Protein AF-A0A1A0Y5G1-F1 (afdb_monomer)

pLDDT: mean 71.01, std 18.8, range [31.92, 95.88]

Nearest PDB structures (foldseek):
  4j8s-assembly1_A  TM=1.925E-01  e=2.523E+00  Homo sapiens
  3odw-assembly2_B  TM=1.974E-01  e=5.913E+00  Homo sapiens

Secondary structure (DSSP, 8-state):
-HHHHS--SSHHHHHHT---SS--TTTTTHHHHHHHHHHHH----HHHHHHHHHHHHHHHHHHHH-S--PPPHHHHHHHHHHTT--SSSPPPPHHHHHHHHHHHHHHHTT--SSSSSS-HHHHS-HHHHHHHHHHHHS--HHHHHHHHHHSPTTTTT-HHHHHHHHHHHHHHHHHHHHHSGGGGEETTTTEE-S-----S-----------------SSSSSSSSS--

Solvent-accessible surface area (backbone atoms only — not comparable to full-atom values): 13377 Å² total; per-residue (Å²): 111,21,42,79,72,34,32,7,78,46,74,61,13,56,49,22,73,46,66,35,93,58,82,14,18,69,82,67,44,24,44,59,50,36,42,55,47,46,41,66,75,52,77,75,51,52,85,59,49,49,46,39,44,51,46,44,52,50,49,44,48,52,74,72,53,77,80,90,75,84,78,53,73,66,52,55,53,46,47,43,58,75,68,61,68,62,98,55,100,67,70,64,57,44,45,54,47,56,48,45,55,42,28,43,34,12,46,78,60,67,27,46,80,73,56,100,43,93,43,22,42,59,40,16,37,51,69,41,45,51,50,19,43,50,38,33,55,54,56,45,69,71,66,33,48,51,41,33,68,37,40,57,85,87,53,43,80,44,33,60,60,52,35,28,52,47,38,53,47,52,56,51,45,26,42,46,40,59,77,43,71,64,81,35,50,40,79,89,78,69,40,72,57,95,68,85,76,75,79,85,70,84,73,80,79,76,81,78,82,77,74,88,76,85,89,76,88,90,86,83,85,87,83,84,89,84,86,131

Sequence (228 aa):
MSVMVMPGDDRYSKQQGVTGRGPGAMSDGAADEFVGLVDRFLPQGDQLLRPLAVALSVTLTDLAVTPLQLPDDKVASAVDRALGVSDNDRTFPLSLIAGLVMDVAALLVGAPLAGPFASPFANANFQTKARAFELVEQPAADLLAVFDNALPQPLRGSGAGLLRFVGGILLDGSAFTVWSEHRLYDYTARRLSASCQLEHHRIPAQRARRRPRRFHRLLQGIRGVLSA

Foldseek 3Di:
DLCLLFAAPDPLCVLQVHYDHDDGCVNVCLVVVLLVVQQPPDQDDPPQVVLLLVLLVQLLVCLLDPDDDRDDVVVVVVVCVVQVPDPDPRGRRVSSSLQSLLLSLLSVLPQDCDDPDNGSLSNHHSVSSVSSLVCLLVPDPVSLCSNLVSGDPPCRVVSNVVSNVSSVCSVVSSNCSGVHQPVQQDPVVRDGNPDPPPVPDDPPPDPPPPDDDDPDDDPPPPDPPPDD

Structure (mmCIF, N/CA/C/O backbone):
data_AF-A0A1A0Y5G1-F1
#
_entry.id   AF-A0A1A0Y5G1-F1
#
loop_
_atom_site.group_PDB
_atom_site.id
_atom_site.type_symbol
_atom_site.label_atom_id
_atom_site.label_alt_id
_atom_site.label_comp_id
_atom_site.label_asym_id
_atom_site.label_entity_id
_atom_site.label_seq_id
_atom_site.pdbx_PDB_ins_code
_atom_site.Cartn_x
_atom_site.Cartn_y
_atom_site.Cartn_z
_atom_site.occupancy
_atom_site.B_iso_or_equiv
_atom_site.auth_seq_id
_atom_site.auth_comp_id
_atom_site.auth_asym_id
_atom_site.auth_atom_id
_atom_site.pdbx_PDB_model_num
ATOM 1 N N . MET A 1 1 ? 3.120 -0.504 -4.650 1.00 85.62 1 MET A N 1
ATOM 2 C CA . MET A 1 1 ? 2.248 0.375 -5.466 1.00 85.62 1 MET A CA 1
ATOM 3 C C . MET A 1 1 ? 2.707 0.478 -6.906 1.00 85.62 1 MET A C 1
ATOM 5 O O . MET A 1 1 ? 1.868 0.360 -7.785 1.00 85.62 1 MET A O 1
ATOM 9 N N . SER A 1 2 ? 4.013 0.566 -7.164 1.00 89.88 2 SER A N 1
ATOM 10 C CA . SER A 1 2 ? 4.617 0.624 -8.506 1.00 89.88 2 SER A CA 1
ATOM 11 C C . SER A 1 2 ? 4.090 -0.419 -9.505 1.00 89.88 2 SER A C 1
ATOM 13 O O . SER A 1 2 ? 3.911 -0.113 -10.676 1.00 89.88 2 SER A O 1
ATOM 15 N N . VAL A 1 3 ? 3.732 -1.621 -9.042 1.00 91.50 3 VAL A N 1
ATOM 16 C CA . VAL A 1 3 ? 3.123 -2.684 -9.867 1.00 91.50 3 VAL A CA 1
ATOM 17 C C . VAL A 1 3 ? 1.731 -2.329 -10.415 1.00 91.50 3 VAL A C 1
ATOM 19 O O . VAL A 1 3 ? 1.346 -2.814 -11.474 1.00 91.50 3 VAL A O 1
ATOM 22 N N . MET A 1 4 ? 0.962 -1.476 -9.735 1.00 92.62 4 MET A N 1
ATOM 23 C CA . MET A 1 4 ? -0.290 -0.952 -10.298 1.00 92.62 4 MET A CA 1
ATOM 24 C C . MET A 1 4 ? -0.031 0.010 -11.455 1.00 92.62 4 MET A C 1
ATOM 26 O O . MET A 1 4 ? -0.834 0.075 -12.378 1.00 92.62 4 MET A O 1
ATOM 30 N N . VAL A 1 5 ? 1.078 0.752 -11.393 1.00 91.69 5 VAL A N 1
ATOM 31 C CA . VAL A 1 5 ? 1.436 1.759 -12.396 1.00 91.69 5 VAL A CA 1
ATOM 32 C C . VAL A 1 5 ? 2.096 1.125 -13.621 1.00 91.69 5 VAL A C 1
ATOM 34 O O . VAL A 1 5 ? 1.841 1.543 -14.747 1.00 91.69 5 VAL A O 1
ATOM 37 N N . MET A 1 6 ? 2.914 0.092 -13.414 1.00 93.12 6 MET A N 1
ATOM 38 C CA . MET A 1 6 ? 3.551 -0.675 -14.485 1.00 93.12 6 MET A CA 1
ATOM 39 C C . MET A 1 6 ? 3.462 -2.173 -14.190 1.00 93.12 6 MET A C 1
ATOM 41 O O . MET A 1 6 ? 4.387 -2.762 -13.610 1.00 93.12 6 MET A O 1
ATOM 45 N N . PRO A 1 7 ? 2.340 -2.796 -14.579 1.00 93.25 7 PRO A N 1
ATOM 46 C CA . PRO A 1 7 ? 2.208 -4.239 -14.524 1.00 93.25 7 PRO A CA 1
ATOM 47 C C . PRO A 1 7 ? 3.157 -4.903 -15.529 1.00 93.25 7 PRO A C 1
ATOM 49 O O . PRO A 1 7 ? 3.344 -4.423 -16.646 1.00 93.25 7 PRO A O 1
ATOM 52 N N . GLY A 1 8 ? 3.713 -6.047 -15.146 1.00 92.06 8 GLY A N 1
ATOM 53 C CA . GLY A 1 8 ? 4.531 -6.909 -16.001 1.00 92.06 8 GLY A CA 1
ATOM 54 C C . GLY A 1 8 ? 4.140 -8.376 -15.858 1.00 92.06 8 GLY A C 1
ATOM 55 O O . GLY A 1 8 ? 2.979 -8.693 -15.588 1.00 92.06 8 GLY A O 1
ATOM 56 N N . ASP A 1 9 ? 5.114 -9.272 -16.021 1.00 91.38 9 ASP A N 1
ATOM 57 C CA . ASP A 1 9 ? 4.938 -10.730 -15.879 1.00 91.38 9 ASP A CA 1
ATOM 58 C C . ASP A 1 9 ? 5.325 -11.271 -14.479 1.00 91.38 9 ASP A C 1
ATOM 60 O O . ASP A 1 9 ? 5.536 -12.469 -14.259 1.00 91.38 9 ASP A O 1
ATOM 64 N N . ASP A 1 10 ? 5.423 -10.387 -13.487 1.00 89.50 10 ASP A N 1
ATOM 65 C CA . ASP A 1 10 ? 5.782 -10.749 -12.118 1.00 89.50 10 ASP A CA 1
ATOM 66 C C . ASP A 1 10 ? 4.582 -11.257 -11.289 1.00 89.50 10 ASP A C 1
ATOM 68 O O . ASP A 1 10 ? 3.407 -11.105 -11.639 1.00 89.50 10 ASP A O 1
ATOM 72 N N . ARG A 1 11 ? 4.890 -11.877 -10.143 1.00 91.56 11 ARG A N 1
ATOM 73 C CA . ARG A 1 11 ? 3.895 -12.461 -9.229 1.00 91.56 11 ARG A CA 1
ATOM 74 C C . ARG A 1 11 ? 2.901 -11.441 -8.656 1.00 91.56 11 ARG A C 1
ATOM 76 O O . ARG A 1 11 ? 1.754 -11.808 -8.422 1.00 91.56 11 ARG A O 1
ATOM 83 N N . TYR A 1 12 ? 3.301 -10.185 -8.447 1.00 91.06 12 TYR A N 1
ATOM 84 C CA . TYR A 1 12 ? 2.407 -9.144 -7.930 1.00 91.06 12 TYR A CA 1
ATOM 85 C C . TYR A 1 12 ? 1.451 -8.650 -9.022 1.00 91.06 12 TYR A C 1
ATOM 87 O O . TYR A 1 12 ? 0.275 -8.410 -8.741 1.00 91.06 12 TYR A O 1
ATOM 95 N N . SER A 1 13 ? 1.925 -8.559 -10.269 1.00 93.75 13 SER A N 1
ATOM 96 C CA . SER A 1 13 ? 1.086 -8.265 -11.440 1.00 93.75 13 SER A CA 1
ATOM 97 C C . SER A 1 13 ? 0.034 -9.359 -11.666 1.00 93.75 13 SER A C 1
ATOM 99 O O . SER A 1 13 ? -1.150 -9.081 -11.862 1.00 93.75 13 SER A O 1
ATOM 101 N N . LYS A 1 14 ? 0.434 -10.629 -11.535 1.00 94.06 14 LYS A N 1
ATOM 102 C CA . LYS A 1 14 ? -0.494 -11.771 -11.596 1.00 94.06 14 LYS A CA 1
ATOM 103 C C . LYS A 1 14 ? -1.527 -11.730 -10.469 1.00 94.06 14 LYS A C 1
ATOM 105 O O . LYS A 1 14 ? -2.714 -11.868 -10.744 1.00 94.06 14 LYS A O 1
ATOM 110 N N . GLN A 1 15 ? -1.096 -11.472 -9.232 1.00 92.31 15 GLN A N 1
ATOM 111 C CA . GLN A 1 15 ? -1.992 -11.402 -8.073 1.00 92.31 15 GLN A CA 1
ATOM 112 C C . GLN A 1 15 ? -3.052 -10.307 -8.203 1.00 92.31 15 GLN A C 1
ATOM 114 O O . GLN A 1 15 ? -4.206 -10.525 -7.847 1.00 92.31 15 GLN A O 1
ATOM 119 N N . GLN A 1 16 ? -2.692 -9.135 -8.733 1.00 93.75 16 GLN A N 1
ATOM 120 C CA . GLN A 1 16 ? -3.665 -8.052 -8.890 1.00 93.75 16 GLN A CA 1
ATOM 121 C C . GLN A 1 16 ? -4.637 -8.257 -10.064 1.00 93.75 16 GLN A C 1
ATOM 123 O O . GLN A 1 16 ? -5.581 -7.480 -10.210 1.00 93.75 16 GLN A O 1
ATOM 128 N N . GLY A 1 17 ? -4.405 -9.269 -10.907 1.00 94.94 17 GLY A N 1
ATOM 129 C CA . GLY A 1 17 ? -5.218 -9.565 -12.087 1.00 94.94 17 GLY A CA 1
ATOM 130 C C . GLY A 1 17 ? -4.940 -8.668 -13.298 1.00 94.94 17 GLY A C 1
ATOM 131 O O . GLY A 1 17 ? -5.708 -8.697 -14.255 1.00 94.94 17 GLY A O 1
ATOM 132 N N . VAL A 1 18 ? -3.860 -7.879 -13.277 1.00 94.81 18 VAL A N 1
ATOM 133 C CA . VAL A 1 18 ? -3.457 -6.997 -14.383 1.00 94.81 18 VAL A CA 1
ATOM 134 C C . VAL A 1 18 ? -1.985 -7.236 -14.682 1.00 94.81 18 VAL A C 1
ATOM 136 O O . VAL A 1 18 ? -1.121 -6.937 -13.855 1.00 94.81 18 VAL A O 1
ATOM 139 N N . THR A 1 19 ? -1.714 -7.763 -15.875 1.00 93.75 19 THR A N 1
ATOM 140 C CA . THR A 1 19 ? -0.375 -8.108 -16.363 1.00 93.75 19 THR A CA 1
ATOM 141 C C . THR A 1 19 ? -0.046 -7.355 -17.650 1.00 93.75 19 THR A C 1
ATOM 143 O O . THR A 1 19 ? -0.933 -6.927 -18.390 1.00 93.75 19 THR A O 1
ATOM 146 N N . GLY A 1 20 ? 1.248 -7.190 -17.915 1.00 87.75 20 GLY A N 1
ATOM 147 C CA . GLY A 1 20 ? 1.779 -6.573 -19.130 1.00 87.75 20 GLY A CA 1
ATOM 148 C C . GLY A 1 20 ? 2.767 -7.500 -19.834 1.00 87.75 20 GLY A C 1
ATOM 149 O O . GLY A 1 20 ? 3.339 -8.398 -19.217 1.00 87.75 20 GLY A O 1
ATOM 150 N N . ARG A 1 21 ? 2.981 -7.295 -21.140 1.00 84.25 21 ARG A N 1
ATOM 151 C CA . ARG A 1 21 ? 4.082 -7.959 -21.856 1.00 84.25 21 ARG A CA 1
ATOM 152 C C . ARG A 1 21 ? 5.379 -7.203 -21.572 1.00 84.25 21 ARG A C 1
ATOM 154 O O . ARG A 1 21 ? 5.457 -6.021 -21.888 1.00 84.25 21 ARG A O 1
ATOM 161 N N . GLY A 1 22 ? 6.388 -7.901 -21.056 1.00 81.19 22 GLY A N 1
ATOM 162 C CA . GLY A 1 22 ? 7.708 -7.331 -20.776 1.00 81.19 22 GLY A CA 1
ATOM 163 C C . GLY A 1 22 ? 7.972 -7.097 -19.283 1.00 81.19 22 GLY A C 1
ATOM 164 O O . GLY A 1 22 ? 7.216 -7.591 -18.439 1.00 81.19 22 GLY A O 1
ATOM 165 N N . PRO A 1 23 ? 9.073 -6.402 -18.946 1.00 84.50 23 PRO A N 1
ATOM 166 C CA . PRO A 1 23 ? 9.428 -6.123 -17.560 1.00 84.50 23 PRO A CA 1
ATOM 167 C C . PRO A 1 23 ? 8.366 -5.237 -16.898 1.00 84.50 23 PRO A C 1
ATOM 169 O O . PRO A 1 23 ? 7.892 -4.277 -17.496 1.00 84.50 23 PRO A O 1
ATOM 172 N N . GLY A 1 24 ? 7.995 -5.577 -15.664 1.00 88.12 24 GLY A N 1
ATOM 173 C CA . GLY A 1 24 ? 7.158 -4.748 -14.793 1.00 88.12 24 GLY A CA 1
ATOM 174 C C . GLY A 1 24 ? 7.976 -4.106 -13.678 1.00 88.12 24 GLY A C 1
ATOM 175 O O . GLY A 1 24 ? 9.162 -4.408 -13.516 1.00 88.12 24 GLY A O 1
ATOM 176 N N . ALA A 1 25 ? 7.326 -3.285 -12.851 1.00 88.50 25 ALA A N 1
ATOM 177 C CA . ALA A 1 25 ? 7.997 -2.495 -11.814 1.00 88.50 25 ALA A CA 1
ATOM 178 C C . ALA A 1 25 ? 8.869 -3.311 -10.833 1.00 88.50 25 ALA A C 1
ATOM 180 O O . ALA A 1 25 ? 9.834 -2.777 -10.290 1.00 88.50 25 ALA A O 1
ATOM 181 N N . MET A 1 26 ? 8.550 -4.593 -10.602 1.00 88.12 26 MET A N 1
ATOM 182 C CA . MET A 1 26 ? 9.370 -5.485 -9.768 1.00 88.12 26 MET A CA 1
ATOM 183 C C . MET A 1 26 ? 10.666 -5.905 -10.464 1.00 88.12 26 MET A C 1
ATOM 185 O O . MET A 1 26 ? 11.743 -5.745 -9.908 1.00 88.12 26 MET A O 1
ATOM 189 N N . SER A 1 27 ? 10.573 -6.444 -11.684 1.00 85.62 27 SER A N 1
ATOM 190 C CA . SER A 1 27 ? 11.748 -6.900 -12.448 1.00 85.62 27 SER A CA 1
ATOM 191 C C . SER A 1 27 ? 12.669 -5.751 -12.849 1.00 85.62 27 SER A C 1
ATOM 193 O O . SER A 1 27 ? 13.858 -5.945 -13.061 1.00 85.62 27 SER A O 1
ATOM 195 N N . ASP A 1 28 ? 12.092 -4.562 -12.961 1.00 82.38 28 ASP A N 1
ATOM 196 C CA . ASP A 1 28 ? 12.773 -3.325 -13.295 1.00 82.38 28 ASP A CA 1
ATOM 197 C C . ASP A 1 28 ? 13.392 -2.657 -12.042 1.00 82.38 28 ASP A C 1
ATOM 199 O O . ASP A 1 28 ? 14.139 -1.694 -12.144 1.00 82.38 28 ASP A O 1
ATOM 203 N N . GLY A 1 29 ? 13.125 -3.147 -10.825 1.00 83.69 29 GLY A N 1
ATOM 204 C CA . GLY A 1 29 ? 13.671 -2.574 -9.582 1.00 83.69 29 GLY A CA 1
ATOM 205 C C . GLY A 1 29 ? 13.080 -1.210 -9.192 1.00 83.69 29 GLY A C 1
ATOM 206 O O . GLY A 1 29 ? 13.476 -0.622 -8.190 1.00 83.69 29 GLY A O 1
ATOM 207 N N . ALA A 1 30 ? 12.096 -0.705 -9.940 1.00 85.94 30 ALA A N 1
ATOM 208 C CA . ALA A 1 30 ? 11.408 0.549 -9.636 1.00 85.94 30 ALA A CA 1
ATOM 209 C C . ALA A 1 30 ? 10.613 0.491 -8.321 1.00 85.94 30 ALA A C 1
ATOM 211 O O . ALA A 1 30 ? 10.423 1.514 -7.668 1.00 85.94 30 ALA A O 1
ATOM 212 N N . ALA A 1 31 ? 10.159 -0.697 -7.910 1.00 85.56 31 ALA A N 1
ATOM 213 C CA . ALA A 1 31 ? 9.526 -0.882 -6.606 1.00 85.56 31 ALA A CA 1
ATOM 214 C C . ALA A 1 31 ? 10.500 -0.621 -5.442 1.00 85.56 31 ALA A C 1
ATOM 216 O O . ALA A 1 31 ? 10.138 0.083 -4.500 1.00 85.56 31 ALA A O 1
ATOM 217 N N . ASP A 1 32 ? 11.727 -1.137 -5.534 1.00 84.75 32 ASP A N 1
ATOM 218 C CA . ASP A 1 32 ? 12.755 -0.958 -4.504 1.00 84.75 32 ASP A CA 1
ATOM 219 C C . ASP A 1 32 ? 13.271 0.487 -4.490 1.00 84.75 32 ASP A C 1
ATOM 221 O O . ASP A 1 32 ? 13.432 1.085 -3.426 1.00 84.75 32 ASP A O 1
ATOM 225 N N . GLU A 1 33 ? 13.443 1.090 -5.672 1.00 83.12 33 GLU A N 1
ATOM 226 C CA . GLU A 1 33 ? 13.836 2.498 -5.786 1.00 83.12 33 GLU A CA 1
ATOM 227 C C . GLU A 1 33 ? 12.785 3.431 -5.175 1.00 83.12 33 GLU A C 1
ATOM 229 O O . GLU A 1 33 ? 13.132 4.403 -4.509 1.00 83.12 33 GLU A O 1
ATOM 234 N N . PHE A 1 34 ? 11.495 3.128 -5.335 1.00 85.69 34 PHE A N 1
ATOM 235 C CA . PHE A 1 34 ? 10.429 3.909 -4.711 1.00 85.69 34 PHE A CA 1
ATOM 236 C C . PHE A 1 34 ? 10.481 3.872 -3.185 1.00 85.69 34 PHE A C 1
ATOM 238 O O . PHE A 1 34 ? 10.375 4.923 -2.553 1.00 85.69 34 PHE A O 1
ATOM 245 N N . VAL A 1 35 ? 10.710 2.698 -2.592 1.00 82.00 35 VAL A N 1
ATOM 246 C CA . VAL A 1 35 ? 10.931 2.570 -1.142 1.00 82.00 35 VAL A CA 1
ATOM 247 C C . VAL A 1 35 ? 12.126 3.426 -0.716 1.00 82.00 35 VAL A C 1
ATOM 249 O O . VAL A 1 35 ? 12.005 4.260 0.181 1.00 82.00 35 VAL A O 1
ATOM 252 N N . GLY A 1 36 ? 13.250 3.299 -1.428 1.00 78.50 36 GLY A N 1
ATOM 253 C CA . GLY A 1 36 ? 14.459 4.074 -1.158 1.00 78.50 36 GLY A CA 1
ATOM 254 C C . GLY A 1 36 ? 14.285 5.588 -1.326 1.00 78.50 36 GLY A C 1
ATOM 255 O O . GLY A 1 36 ? 14.933 6.355 -0.613 1.00 78.50 36 GLY A O 1
ATOM 256 N N . LEU A 1 37 ? 13.425 6.033 -2.242 1.00 79.12 37 LEU A N 1
ATOM 257 C CA . LEU A 1 37 ? 13.092 7.441 -2.449 1.00 79.12 37 LEU A CA 1
ATOM 258 C C . LEU A 1 37 ? 12.248 7.973 -1.285 1.00 79.12 37 LEU A C 1
ATOM 260 O O . LEU A 1 37 ? 12.590 9.005 -0.707 1.00 79.12 37 LEU A O 1
ATOM 264 N N . VAL A 1 38 ? 11.190 7.257 -0.899 1.00 79.25 38 VAL A N 1
ATOM 265 C CA . VAL A 1 38 ? 10.315 7.652 0.216 1.00 79.25 38 VAL A CA 1
ATOM 266 C C . VAL A 1 38 ? 11.105 7.768 1.521 1.00 79.25 38 VAL A C 1
ATOM 268 O O . VAL A 1 38 ? 10.996 8.780 2.213 1.00 79.25 38 VAL A O 1
ATOM 271 N N . ASP A 1 39 ? 11.960 6.789 1.818 1.00 77.81 39 ASP A N 1
ATOM 272 C CA . ASP A 1 39 ? 12.731 6.769 3.066 1.00 77.81 39 ASP A CA 1
ATOM 273 C C . ASP A 1 39 ? 13.841 7.832 3.107 1.00 77.81 39 ASP A C 1
ATOM 275 O O . ASP A 1 39 ? 14.214 8.306 4.180 1.00 77.81 39 ASP A O 1
ATOM 279 N N . ARG A 1 40 ? 14.368 8.252 1.949 1.00 74.81 40 ARG A N 1
ATOM 280 C CA . ARG A 1 40 ? 15.472 9.224 1.864 1.00 74.81 40 ARG A CA 1
ATOM 281 C C . ARG A 1 40 ? 15.008 10.677 1.883 1.00 74.81 40 ARG A C 1
ATOM 283 O O . ARG A 1 40 ? 15.724 11.528 2.407 1.00 74.81 40 ARG A O 1
ATOM 290 N N . PHE A 1 41 ? 13.857 10.978 1.282 1.00 65.25 41 PHE A N 1
ATOM 291 C CA . PHE A 1 41 ? 13.386 12.358 1.115 1.00 65.25 41 PHE A CA 1
ATOM 292 C C . PHE A 1 41 ? 12.489 12.858 2.249 1.00 65.25 41 PHE A C 1
ATOM 294 O O . PHE A 1 41 ? 12.249 14.062 2.332 1.00 65.25 41 PHE A O 1
ATOM 301 N N . LEU A 1 42 ? 12.042 11.979 3.150 1.00 59.28 42 LEU A N 1
ATOM 302 C CA . LEU A 1 42 ? 11.212 12.357 4.296 1.00 59.28 42 LEU A CA 1
ATOM 303 C C . LEU A 1 42 ? 11.848 11.960 5.642 1.00 59.28 42 LEU A C 1
ATOM 305 O O . LEU A 1 42 ? 11.222 11.257 6.434 1.00 59.28 42 LEU A O 1
ATOM 309 N N . PRO A 1 43 ? 13.082 12.418 5.949 1.00 53.12 43 PRO A N 1
ATOM 310 C CA . PRO A 1 43 ? 13.742 12.092 7.203 1.00 53.12 43 PRO A CA 1
ATOM 311 C C . PRO A 1 43 ? 13.219 12.993 8.330 1.00 53.12 43 PRO A C 1
ATOM 313 O O . PRO A 1 43 ? 13.945 13.862 8.804 1.00 53.12 43 PRO A O 1
ATOM 316 N N . GLN A 1 44 ? 11.954 12.863 8.744 1.00 53.72 44 GLN A N 1
ATOM 317 C CA . GLN A 1 44 ? 11.431 13.659 9.860 1.00 53.72 44 GLN A CA 1
ATOM 318 C C . GLN A 1 44 ? 10.410 12.913 10.726 1.00 53.72 44 GLN A C 1
ATOM 320 O O . GLN A 1 44 ? 9.325 12.552 10.281 1.00 53.72 44 GLN A O 1
ATOM 325 N N . GLY A 1 45 ? 10.745 12.819 12.019 1.00 56.25 45 GLY A N 1
ATOM 326 C CA . GLY A 1 45 ? 9.771 12.763 13.105 1.00 56.25 45 GLY A CA 1
ATOM 327 C C . GLY A 1 45 ? 9.465 11.384 13.675 1.00 56.25 45 GLY A C 1
ATOM 328 O O . GLY A 1 45 ? 8.292 11.059 13.809 1.00 56.25 45 GLY A O 1
ATOM 329 N N . ASP A 1 46 ? 10.467 10.610 14.104 1.00 61.50 46 ASP A N 1
ATOM 330 C CA . ASP A 1 46 ? 10.273 9.364 14.875 1.00 61.50 46 ASP A CA 1
ATOM 331 C C . ASP A 1 46 ? 9.211 9.490 15.976 1.00 61.50 46 ASP A C 1
ATOM 333 O O . ASP A 1 46 ? 8.394 8.593 16.168 1.00 61.50 46 ASP A O 1
ATOM 337 N N . GLN A 1 47 ? 9.182 10.632 16.667 1.00 64.44 47 GLN A N 1
ATOM 338 C CA . GLN A 1 47 ? 8.221 10.912 17.735 1.00 64.44 47 GLN A CA 1
ATOM 339 C C . GLN A 1 47 ? 6.765 11.018 17.251 1.00 64.44 47 GLN A C 1
ATOM 341 O O . GLN A 1 47 ? 5.854 10.775 18.034 1.00 64.44 47 GLN A O 1
ATOM 346 N N . LEU A 1 48 ? 6.534 11.367 15.982 1.00 67.00 48 LEU A N 1
ATOM 347 C CA . LEU A 1 48 ? 5.203 11.439 15.368 1.00 67.00 48 LEU A CA 1
ATOM 348 C C . LEU A 1 48 ? 4.854 10.160 14.603 1.00 67.00 48 LEU A C 1
ATOM 350 O O . LEU A 1 48 ? 3.708 9.716 14.629 1.00 67.00 48 LEU A O 1
ATOM 354 N N . LEU A 1 49 ? 5.839 9.555 13.937 1.00 72.56 49 LEU A N 1
ATOM 355 C CA . LEU A 1 49 ? 5.629 8.383 13.091 1.00 72.56 49 LEU A CA 1
ATOM 356 C C . LEU A 1 49 ? 5.469 7.100 13.906 1.00 72.56 49 LEU A C 1
ATOM 358 O O . LEU A 1 49 ? 4.653 6.263 13.535 1.00 72.56 49 LEU A O 1
ATOM 362 N N . ARG A 1 50 ? 6.171 6.947 15.037 1.00 74.69 50 ARG A N 1
ATOM 363 C CA . ARG A 1 50 ? 6.048 5.743 15.879 1.00 74.69 50 ARG A CA 1
ATOM 364 C C . ARG A 1 50 ? 4.638 5.569 16.462 1.00 74.69 50 ARG A C 1
ATOM 366 O O . ARG A 1 50 ? 4.084 4.487 16.277 1.00 74.69 50 ARG A O 1
ATOM 373 N N . PRO A 1 51 ? 4.003 6.583 17.091 1.00 76.19 51 PRO A N 1
ATOM 374 C CA . PRO A 1 51 ? 2.621 6.451 17.561 1.00 76.19 51 PRO A CA 1
ATOM 375 C C . PRO A 1 51 ? 1.646 6.091 16.439 1.00 76.19 51 PRO A C 1
ATOM 377 O O . PRO A 1 51 ? 0.754 5.269 16.633 1.00 76.19 51 PRO A O 1
ATOM 380 N N . LEU A 1 52 ? 1.849 6.663 15.248 1.00 76.50 52 LEU A N 1
ATOM 381 C CA . LEU A 1 52 ? 1.029 6.362 14.082 1.00 76.50 52 LEU A CA 1
ATOM 382 C C . LEU A 1 52 ? 1.244 4.925 13.583 1.00 76.50 52 LEU A C 1
ATOM 384 O O . LEU A 1 52 ? 0.271 4.229 13.308 1.00 76.50 52 LEU A O 1
ATOM 388 N N . ALA A 1 53 ? 2.493 4.454 13.520 1.00 76.25 53 ALA A N 1
ATOM 389 C CA . ALA A 1 53 ? 2.820 3.075 13.163 1.00 76.25 53 ALA A CA 1
ATOM 390 C C . ALA A 1 53 ? 2.150 2.077 14.109 1.00 76.25 53 ALA A C 1
ATOM 392 O O . ALA A 1 53 ? 1.548 1.104 13.656 1.00 76.25 53 ALA A O 1
ATOM 393 N N . VAL A 1 54 ? 2.229 2.335 15.418 1.00 79.00 54 VAL A N 1
ATOM 394 C CA . VAL A 1 54 ? 1.601 1.503 16.449 1.00 79.00 54 VAL A CA 1
ATOM 395 C C . VAL A 1 54 ? 0.085 1.503 16.273 1.00 79.00 54 VAL A C 1
ATOM 397 O O . VAL A 1 54 ? -0.509 0.433 16.184 1.00 79.00 54 VAL A O 1
ATOM 400 N N . ALA A 1 55 ? -0.541 2.676 16.146 1.00 80.38 55 ALA A N 1
ATOM 401 C CA . ALA A 1 55 ? -1.989 2.785 15.978 1.00 80.38 55 ALA A CA 1
ATOM 402 C C . ALA A 1 55 ? -2.493 2.057 14.719 1.00 80.38 55 ALA A C 1
ATOM 404 O O . ALA A 1 55 ? -3.477 1.318 14.783 1.00 80.38 55 ALA A O 1
ATOM 405 N N . LEU A 1 56 ? -1.796 2.206 13.588 1.00 82.50 56 LEU A N 1
ATOM 406 C CA . LEU A 1 56 ? -2.120 1.499 12.347 1.00 82.50 56 LEU A CA 1
ATOM 407 C C . LEU A 1 56 ? -1.913 -0.013 12.478 1.00 82.50 56 LEU A C 1
ATOM 409 O O . LEU A 1 56 ? -2.737 -0.777 11.987 1.00 82.50 56 LEU A O 1
ATOM 413 N N . SER A 1 57 ? -0.859 -0.453 13.168 1.00 78.19 57 SER A N 1
ATOM 414 C CA . SER A 1 57 ? -0.580 -1.880 13.391 1.00 78.19 57 SER A CA 1
ATOM 415 C C . SER A 1 57 ? -1.628 -2.539 14.294 1.00 78.19 57 SER A C 1
ATOM 417 O O . SER A 1 57 ? -2.070 -3.655 14.019 1.00 78.19 57 SER A O 1
ATOM 419 N N . VAL A 1 58 ? -2.067 -1.844 15.349 1.00 80.69 58 VAL A N 1
ATOM 420 C CA . VAL A 1 58 ? -3.169 -2.296 16.215 1.00 80.69 58 VAL A CA 1
ATOM 421 C C . VAL A 1 58 ? -4.462 -2.365 15.413 1.00 80.69 58 VAL A C 1
ATOM 423 O O . VAL A 1 58 ? -5.107 -3.406 15.404 1.00 80.69 58 VAL A O 1
ATOM 426 N N . THR A 1 59 ? -4.780 -1.316 14.650 1.00 80.69 59 THR A N 1
ATOM 427 C CA . THR A 1 59 ? -5.966 -1.296 13.778 1.00 80.69 59 THR A CA 1
ATOM 428 C C . THR A 1 59 ? -5.944 -2.454 12.782 1.00 80.69 59 THR A C 1
ATOM 430 O O . THR A 1 59 ? -6.949 -3.132 12.596 1.00 80.69 59 THR A O 1
ATOM 433 N N . LEU A 1 60 ? -4.792 -2.722 12.161 1.00 78.25 60 LEU A N 1
ATOM 434 C CA . LEU A 1 60 ? -4.620 -3.845 11.244 1.00 78.25 60 LEU A CA 1
ATOM 435 C C . LEU A 1 60 ? -4.878 -5.183 11.945 1.00 78.25 60 LEU A C 1
ATOM 437 O O . LEU A 1 60 ? -5.529 -6.055 11.377 1.00 78.25 60 LEU A O 1
ATOM 441 N N . THR A 1 61 ? -4.406 -5.327 13.184 1.00 78.94 61 THR A N 1
ATOM 442 C CA . THR A 1 61 ? -4.645 -6.520 14.007 1.00 78.94 61 THR A CA 1
ATOM 443 C C . THR A 1 61 ? -6.129 -6.665 14.350 1.00 78.94 61 THR A C 1
ATOM 445 O O . THR A 1 61 ? -6.688 -7.739 14.165 1.00 78.94 61 THR A O 1
ATOM 448 N N . ASP A 1 62 ? -6.803 -5.591 14.761 1.00 78.81 62 ASP A N 1
ATOM 449 C CA . ASP A 1 62 ? -8.231 -5.612 15.106 1.00 78.81 62 ASP A CA 1
ATOM 450 C C . ASP A 1 62 ? -9.118 -5.946 13.896 1.00 78.81 62 ASP A C 1
ATOM 452 O O . ASP A 1 62 ? -10.050 -6.755 13.998 1.00 78.81 62 ASP A O 1
ATOM 456 N N . LEU A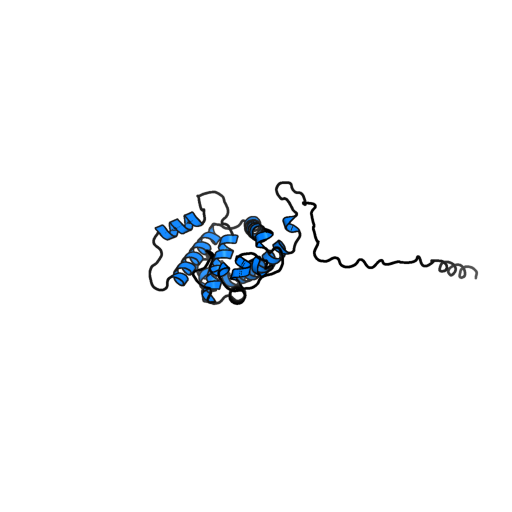 1 63 ? -8.792 -5.371 12.731 1.00 74.31 63 LEU A N 1
ATOM 457 C CA . LEU A 1 63 ? -9.440 -5.678 11.453 1.00 74.31 63 LEU A CA 1
ATOM 458 C C . LEU A 1 63 ? -9.165 -7.115 10.997 1.00 74.31 63 LEU A C 1
ATOM 460 O O . LEU A 1 63 ? -10.003 -7.721 10.332 1.00 74.31 63 LEU A O 1
ATOM 464 N N . ALA A 1 64 ? -8.007 -7.670 11.354 1.00 68.25 64 ALA A N 1
ATOM 465 C CA . ALA A 1 64 ? -7.656 -9.048 11.047 1.00 68.25 64 ALA A CA 1
ATOM 466 C C . ALA A 1 64 ? -8.316 -10.084 11.966 1.00 68.25 64 ALA A C 1
ATOM 468 O O . ALA A 1 64 ? -8.349 -11.260 11.600 1.00 68.25 64 ALA A O 1
ATOM 469 N N . VAL A 1 65 ? -8.815 -9.684 13.143 1.00 60.84 65 VAL A N 1
ATOM 470 C CA . VAL A 1 65 ? -9.082 -10.628 14.245 1.00 60.84 65 VAL A CA 1
ATOM 471 C C . VAL A 1 65 ? -10.509 -10.599 14.819 1.00 60.84 65 VAL A C 1
ATOM 473 O O . VAL A 1 65 ? -10.819 -11.458 15.629 1.00 60.84 65 VAL A O 1
ATOM 476 N N . THR A 1 66 ? -11.432 -9.707 14.452 1.00 42.69 66 THR A N 1
ATOM 477 C CA . THR A 1 66 ? -12.634 -9.478 15.301 1.00 42.69 66 THR A CA 1
ATOM 478 C C . THR A 1 66 ? -13.431 -10.762 15.698 1.00 42.69 66 THR A C 1
ATOM 480 O O . THR A 1 66 ? -13.843 -11.488 14.790 1.00 42.69 66 THR A O 1
ATOM 483 N N . PRO A 1 67 ? -13.740 -11.050 17.000 1.00 44.00 67 PRO 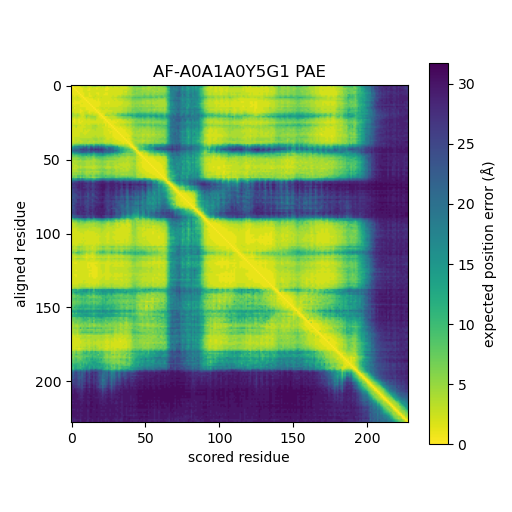A N 1
ATOM 484 C CA . PRO A 1 67 ? -13.551 -10.246 18.219 1.00 44.00 67 PRO A CA 1
ATOM 485 C C . PRO A 1 67 ? -12.514 -10.774 19.250 1.00 44.00 67 PRO A C 1
ATOM 487 O O . PRO A 1 67 ? -12.343 -11.974 19.437 1.00 44.00 67 PRO A O 1
ATOM 490 N N . LEU A 1 68 ? -12.007 -9.813 20.043 1.00 44.06 68 LEU A N 1
ATOM 491 C CA . LEU A 1 68 ? -11.363 -9.895 21.372 1.00 44.06 68 LEU A CA 1
ATOM 492 C C . LEU A 1 68 ? -9.921 -10.441 21.472 1.00 44.06 68 LEU A C 1
ATOM 494 O O . LEU A 1 68 ? -9.711 -11.637 21.595 1.00 44.06 68 LEU A O 1
ATOM 498 N N . GLN A 1 69 ? -8.939 -9.539 21.569 1.00 35.41 69 GLN A N 1
ATOM 499 C CA . GLN A 1 69 ? -8.070 -9.308 22.741 1.00 35.41 69 GLN A CA 1
ATOM 500 C C . GLN A 1 69 ? -6.977 -8.319 22.327 1.00 35.41 69 GLN A C 1
ATOM 502 O O . GLN A 1 69 ? -6.340 -8.504 21.293 1.00 35.41 69 GLN A O 1
ATOM 507 N N . LEU A 1 70 ? -6.765 -7.271 23.132 1.00 40.25 70 LEU A N 1
ATOM 508 C CA . LEU A 1 70 ? -5.638 -6.357 22.934 1.00 40.25 70 LEU A CA 1
ATOM 509 C C . LEU A 1 70 ? -4.334 -7.174 22.837 1.00 40.25 70 LEU A C 1
ATOM 511 O O . LEU A 1 70 ? -4.172 -8.114 23.625 1.00 40.25 70 LEU A O 1
ATOM 515 N N . PRO A 1 71 ? -3.428 -6.856 21.893 1.00 44.41 71 PRO A N 1
ATOM 516 C CA . PRO A 1 71 ? -2.215 -7.636 21.691 1.00 44.41 71 PRO A CA 1
ATOM 517 C C . PRO A 1 71 ? -1.360 -7.646 22.961 1.00 44.41 71 PRO A C 1
ATOM 519 O O . PRO A 1 71 ? -1.077 -6.595 23.530 1.00 44.41 71 PRO A O 1
ATOM 522 N N . ASP A 1 72 ? -0.944 -8.837 23.388 1.00 47.44 72 ASP A N 1
ATOM 523 C CA . ASP A 1 72 ? -0.018 -9.035 24.508 1.00 47.44 72 ASP A CA 1
ATOM 524 C C . ASP A 1 72 ? 1.329 -8.336 24.218 1.00 47.44 72 ASP A C 1
ATOM 526 O O . ASP A 1 72 ? 1.726 -8.209 23.054 1.00 47.44 72 ASP A O 1
ATOM 530 N N . ASP A 1 73 ? 2.079 -7.935 25.249 1.00 45.81 73 ASP A N 1
ATOM 531 C CA . ASP A 1 73 ? 3.327 -7.146 25.131 1.00 45.81 73 ASP A CA 1
ATOM 532 C C . ASP A 1 73 ? 4.377 -7.808 24.213 1.00 45.81 73 ASP A C 1
ATOM 534 O O . ASP A 1 73 ? 5.263 -7.168 23.637 1.00 45.81 73 ASP A O 1
ATOM 538 N N . LYS A 1 74 ? 4.260 -9.125 24.020 1.00 45.19 74 LYS A N 1
ATOM 539 C CA . LYS A 1 74 ? 5.079 -9.920 23.100 1.00 45.19 74 LYS A CA 1
ATOM 540 C C . LYS A 1 74 ? 4.791 -9.643 21.627 1.00 45.19 74 LYS A C 1
ATOM 542 O O . LYS A 1 74 ? 5.722 -9.735 20.828 1.00 45.19 74 LYS A O 1
ATOM 547 N N . VAL A 1 75 ? 3.544 -9.329 21.270 1.00 47.09 75 VAL A N 1
ATOM 548 C CA . VAL A 1 75 ? 3.142 -8.936 19.913 1.00 47.09 75 VAL A CA 1
ATOM 549 C C . VAL A 1 75 ? 3.636 -7.525 19.631 1.00 47.09 75 VAL A C 1
ATOM 551 O O . VAL A 1 75 ? 4.272 -7.327 18.603 1.00 47.09 75 VAL A O 1
ATOM 554 N N . ALA A 1 76 ? 3.480 -6.592 20.576 1.00 46.56 76 ALA A N 1
ATOM 555 C CA . ALA A 1 76 ? 4.085 -5.261 20.481 1.00 46.56 76 ALA A CA 1
ATOM 556 C C . ALA A 1 76 ? 5.613 -5.353 20.293 1.00 46.56 76 ALA A C 1
ATOM 558 O O . ALA A 1 76 ? 6.156 -4.807 19.339 1.00 46.56 76 ALA A O 1
ATOM 559 N N . SER A 1 77 ? 6.290 -6.192 21.085 1.00 46.12 77 SER A N 1
ATOM 560 C CA . SER A 1 77 ? 7.734 -6.450 20.950 1.00 46.12 77 SER A CA 1
ATOM 561 C C . SER A 1 77 ? 8.121 -7.184 19.654 1.00 46.12 77 SER A C 1
ATOM 563 O O . SER A 1 77 ? 9.265 -7.124 19.204 1.00 46.12 77 SER A O 1
ATOM 565 N N . ALA A 1 78 ? 7.216 -7.972 19.067 1.00 48.31 78 ALA A N 1
ATOM 566 C CA . ALA A 1 78 ? 7.430 -8.632 17.780 1.00 48.31 78 ALA A CA 1
ATOM 567 C C . ALA A 1 78 ? 7.247 -7.651 16.620 1.00 48.31 78 ALA A C 1
ATOM 569 O O . ALA A 1 78 ? 8.021 -7.724 15.671 1.00 48.31 78 ALA A O 1
ATOM 570 N N . VAL A 1 79 ? 6.304 -6.714 16.738 1.0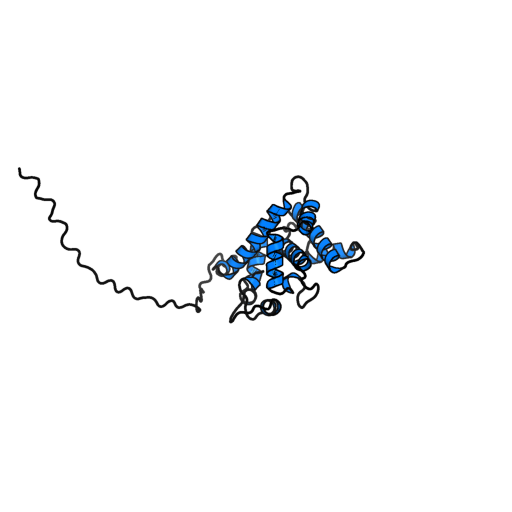0 48.38 79 VAL A N 1
ATOM 571 C CA . VAL A 1 79 ? 6.176 -5.566 15.842 1.00 48.38 79 VAL A CA 1
ATOM 572 C C . VAL A 1 79 ? 7.430 -4.701 15.957 1.00 48.38 79 VAL A C 1
ATOM 574 O O . VAL A 1 79 ? 8.095 -4.529 14.952 1.00 48.38 79 VAL A O 1
ATOM 577 N N . ASP A 1 80 ? 7.881 -4.305 17.149 1.00 46.25 80 ASP A N 1
ATOM 578 C CA . ASP A 1 80 ? 9.117 -3.517 17.327 1.00 46.25 80 ASP A CA 1
ATOM 579 C C . ASP A 1 80 ? 10.369 -4.192 16.731 1.00 46.25 80 ASP A C 1
ATOM 581 O O . ASP A 1 80 ? 11.207 -3.540 16.101 1.00 46.25 80 ASP A O 1
ATOM 585 N N . ARG A 1 81 ? 10.479 -5.523 16.856 1.00 50.22 81 ARG A N 1
ATOM 586 C CA . ARG A 1 81 ? 11.546 -6.311 16.210 1.00 50.22 81 ARG A CA 1
ATOM 587 C C . ARG A 1 81 ? 11.370 -6.438 14.697 1.00 50.22 81 ARG A C 1
ATOM 589 O O . ARG A 1 81 ? 12.367 -6.398 13.982 1.00 50.22 81 ARG A O 1
ATOM 596 N N . ALA A 1 82 ? 10.139 -6.581 14.207 1.00 44.06 82 ALA A N 1
ATOM 597 C CA . ALA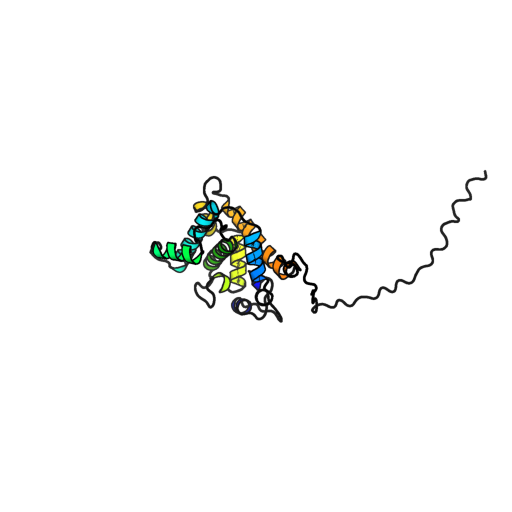 A 1 82 ? 9.827 -6.603 12.777 1.00 44.06 82 ALA A CA 1
ATOM 598 C C . ALA A 1 82 ? 10.032 -5.227 12.120 1.00 44.06 82 ALA A C 1
ATOM 600 O O . ALA A 1 82 ? 10.409 -5.153 10.955 1.00 44.06 82 ALA A O 1
ATOM 601 N N . LEU A 1 83 ? 9.859 -4.152 12.892 1.00 44.66 83 LEU A N 1
ATOM 602 C CA . LEU A 1 83 ? 10.149 -2.767 12.532 1.00 44.66 83 LEU A CA 1
ATOM 603 C C . LEU A 1 83 ? 11.650 -2.439 12.583 1.00 44.66 83 LEU A C 1
ATOM 605 O O . LEU A 1 83 ? 12.048 -1.353 12.172 1.00 44.66 83 LEU A O 1
ATOM 609 N N . GLY A 1 84 ? 12.496 -3.355 13.074 1.00 39.41 84 GLY A N 1
ATOM 610 C CA . GLY A 1 84 ? 13.946 -3.168 13.114 1.00 39.41 84 GLY A CA 1
ATOM 611 C C . GLY A 1 84 ? 14.398 -2.000 13.994 1.00 39.41 84 GLY A C 1
ATOM 612 O O . GLY A 1 84 ? 15.505 -1.494 13.803 1.00 39.41 84 GLY A O 1
ATOM 613 N N . VAL A 1 85 ? 13.570 -1.575 14.955 1.00 45.84 85 VAL A N 1
ATOM 614 C CA . VAL A 1 85 ? 13.887 -0.488 15.889 1.00 45.84 85 VAL A CA 1
ATOM 615 C C . VAL A 1 85 ? 14.827 -1.033 16.967 1.00 45.84 85 VAL A C 1
ATOM 617 O O . VAL A 1 85 ? 14.468 -1.230 18.121 1.00 45.84 85 VAL A O 1
ATOM 620 N N . SER A 1 86 ? 16.068 -1.327 16.579 1.00 38.03 86 SER A N 1
ATOM 621 C CA . SER A 1 86 ? 17.177 -1.219 17.523 1.00 38.03 86 SER A CA 1
ATOM 622 C C . SER A 1 86 ? 17.348 0.266 17.822 1.00 38.03 86 SER A C 1
ATOM 624 O O . SER A 1 86 ? 17.409 1.033 16.861 1.00 38.03 86 SER A O 1
ATOM 626 N N . ASP A 1 87 ? 17.439 0.655 19.095 1.00 41.75 87 ASP A N 1
ATOM 627 C CA . ASP A 1 87 ? 17.842 2.002 19.522 1.00 41.75 87 ASP A CA 1
ATOM 628 C C . ASP A 1 87 ? 19.092 2.444 18.754 1.00 41.75 87 ASP A C 1
ATOM 630 O O . ASP A 1 87 ? 20.221 2.051 19.042 1.00 41.75 87 ASP A O 1
ATOM 634 N N . ASN A 1 88 ? 18.869 3.203 17.697 1.00 33.81 88 ASN A N 1
ATOM 635 C CA . ASN A 1 88 ? 19.892 3.745 16.836 1.00 33.81 88 ASN A CA 1
ATOM 636 C C . ASN A 1 88 ? 19.294 5.009 16.234 1.00 33.81 88 ASN A C 1
ATOM 638 O O . ASN A 1 88 ? 18.094 5.043 15.963 1.00 33.81 88 ASN A O 1
ATOM 642 N N . ASP A 1 89 ? 20.131 6.010 15.985 1.00 43.38 89 ASP A N 1
ATOM 643 C CA . ASP A 1 89 ? 19.803 7.313 15.380 1.00 43.38 89 ASP A CA 1
ATOM 644 C C . ASP A 1 89 ? 19.248 7.225 13.932 1.00 43.38 89 ASP A C 1
ATOM 646 O O . ASP A 1 89 ? 19.402 8.138 13.121 1.00 43.38 89 ASP A O 1
ATOM 650 N N . ARG A 1 90 ? 18.635 6.099 13.550 1.00 51.09 90 ARG A N 1
ATOM 651 C CA . ARG A 1 90 ? 18.004 5.861 12.256 1.00 51.09 90 ARG A CA 1
ATOM 652 C C . ARG A 1 90 ? 16.566 6.358 12.300 1.00 51.09 90 ARG A C 1
ATOM 654 O O . ARG A 1 90 ? 15.780 5.918 13.130 1.00 51.09 90 ARG A O 1
ATOM 661 N N . THR A 1 91 ? 16.237 7.250 11.372 1.00 60.62 91 THR A N 1
ATOM 662 C CA . THR A 1 91 ? 14.876 7.743 11.164 1.00 60.62 91 THR A CA 1
ATOM 663 C C . THR A 1 91 ? 13.926 6.595 10.818 1.00 60.62 91 THR A C 1
ATOM 665 O O . THR A 1 91 ? 14.280 5.707 10.041 1.00 60.62 91 THR A O 1
ATOM 668 N N . PHE A 1 92 ? 12.724 6.617 11.389 1.00 61.91 92 PHE A N 1
ATOM 669 C CA . PHE A 1 92 ? 11.670 5.641 11.132 1.00 61.91 92 PHE A CA 1
ATOM 670 C C . PHE A 1 92 ? 11.320 5.597 9.628 1.00 61.91 92 PHE A C 1
ATOM 672 O O . PHE A 1 92 ? 11.067 6.659 9.050 1.00 61.91 92 PHE A O 1
ATOM 679 N N . PRO A 1 93 ? 11.285 4.413 8.979 1.00 72.00 93 PRO A N 1
ATOM 680 C CA . PRO A 1 93 ? 11.058 4.314 7.539 1.00 72.00 93 PRO A CA 1
ATOM 681 C C . PRO A 1 93 ? 9.629 4.732 7.195 1.00 72.00 93 PRO A C 1
ATOM 683 O O . PRO A 1 93 ? 8.650 4.120 7.635 1.00 72.00 93 PRO A O 1
ATOM 686 N N . LEU A 1 94 ? 9.485 5.783 6.392 1.00 76.56 94 LEU A N 1
ATOM 687 C CA . LEU A 1 94 ? 8.169 6.282 6.012 1.00 76.56 94 LEU A CA 1
ATOM 688 C C . LEU A 1 94 ? 7.477 5.343 5.017 1.00 76.56 94 LEU A C 1
ATOM 690 O O . LEU A 1 94 ? 6.248 5.249 5.012 1.00 76.56 94 LEU A O 1
ATOM 694 N N . SER A 1 95 ? 8.250 4.599 4.226 1.00 77.56 95 SER A N 1
ATOM 695 C CA . SER A 1 95 ? 7.735 3.554 3.340 1.00 77.56 95 SER A CA 1
ATOM 696 C C . SER A 1 95 ? 6.896 2.520 4.098 1.00 77.56 95 SER A C 1
ATOM 698 O O . SER A 1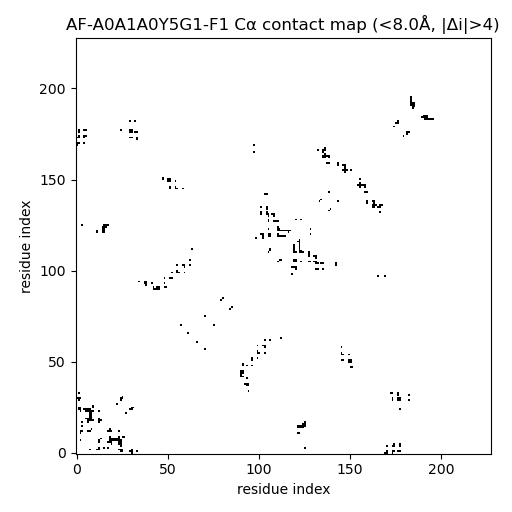 95 ? 5.891 2.031 3.579 1.00 77.56 95 SER A O 1
ATOM 700 N N . LEU A 1 96 ? 7.243 2.251 5.359 1.00 78.56 96 LEU A N 1
ATOM 701 C CA . LEU A 1 96 ? 6.491 1.355 6.223 1.00 78.56 96 LEU A CA 1
ATOM 702 C C . LEU A 1 96 ? 5.166 1.972 6.693 1.00 78.56 96 LEU A C 1
ATOM 704 O O . LEU A 1 96 ? 4.144 1.292 6.648 1.00 78.56 96 LEU A O 1
ATOM 708 N N . ILE A 1 97 ? 5.144 3.253 7.080 1.00 79.69 97 ILE A N 1
ATOM 709 C CA . ILE A 1 97 ? 3.882 3.951 7.390 1.00 79.69 97 ILE A CA 1
ATOM 710 C C . ILE A 1 97 ? 2.960 3.921 6.174 1.00 79.69 97 ILE A C 1
ATOM 712 O O . ILE A 1 97 ? 1.795 3.552 6.293 1.00 79.69 97 ILE A O 1
ATOM 716 N N . ALA A 1 98 ? 3.491 4.254 4.997 1.00 83.31 98 ALA A N 1
ATOM 717 C CA . ALA A 1 98 ? 2.745 4.188 3.749 1.00 83.31 98 ALA A CA 1
ATOM 718 C C . ALA A 1 98 ? 2.193 2.777 3.487 1.00 83.31 98 ALA A C 1
ATOM 720 O O . ALA A 1 98 ? 1.029 2.638 3.119 1.00 83.31 98 ALA A O 1
ATOM 721 N N . GLY A 1 99 ? 2.988 1.730 3.728 1.00 85.94 99 GLY A N 1
ATOM 722 C CA . GLY A 1 99 ? 2.536 0.341 3.647 1.00 85.94 99 GLY A CA 1
ATOM 723 C C . GLY A 1 99 ? 1.368 0.039 4.589 1.00 85.94 99 GLY A C 1
ATOM 724 O O . GLY A 1 99 ? 0.332 -0.444 4.138 1.00 85.94 99 GLY A O 1
ATOM 725 N N . LEU A 1 100 ? 1.496 0.399 5.870 1.00 85.38 100 LEU A N 1
ATOM 726 C CA . LEU A 1 100 ? 0.474 0.164 6.896 1.00 85.38 100 LEU A CA 1
ATOM 727 C C . LEU A 1 100 ? -0.846 0.878 6.593 1.00 85.38 100 LEU A C 1
ATOM 729 O O . LEU A 1 100 ? -1.912 0.275 6.707 1.00 85.38 100 LEU A O 1
ATOM 733 N N . VAL A 1 101 ? -0.788 2.144 6.168 1.00 87.62 101 VAL A N 1
ATOM 734 C CA . 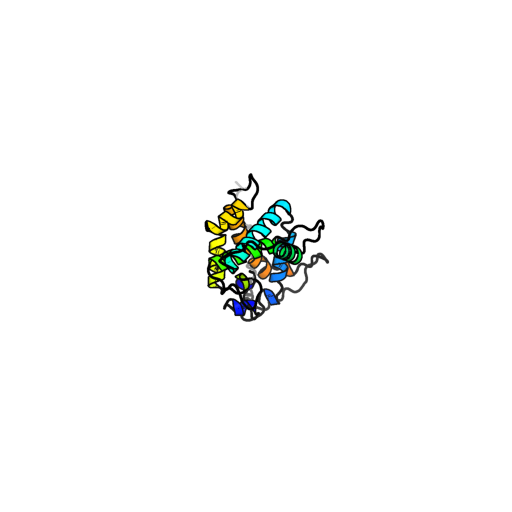VAL A 1 101 ? -1.979 2.903 5.748 1.00 87.62 101 VAL A CA 1
ATOM 735 C C . VAL A 1 101 ? -2.717 2.168 4.642 1.00 87.62 101 VAL A C 1
ATOM 737 O O . VAL A 1 101 ? -3.941 2.056 4.669 1.00 87.62 101 VAL A O 1
ATOM 740 N N . MET A 1 102 ? -1.968 1.642 3.680 1.00 90.38 102 MET A N 1
ATOM 741 C CA . MET A 1 102 ? -2.536 1.003 2.504 1.00 90.38 102 MET A CA 1
ATOM 742 C C . MET A 1 102 ? -3.064 -0.391 2.801 1.00 90.38 102 MET A C 1
ATOM 744 O O . MET A 1 102 ? -4.071 -0.776 2.216 1.00 90.38 102 MET A O 1
ATOM 748 N N . ASP A 1 103 ? -2.455 -1.115 3.737 1.00 89.81 103 ASP A N 1
ATOM 749 C CA . ASP A 1 103 ? -2.979 -2.386 4.233 1.00 89.81 103 ASP A CA 1
ATOM 750 C C . ASP A 1 103 ? -4.284 -2.193 5.016 1.00 89.81 103 ASP A C 1
ATOM 752 O O . ASP A 1 103 ? -5.259 -2.895 4.744 1.00 89.81 103 ASP A O 1
ATOM 756 N N . VAL A 1 104 ? -4.357 -1.195 5.908 1.00 87.06 104 VAL A N 1
ATOM 757 C CA . VAL A 1 104 ? -5.606 -0.841 6.606 1.00 87.06 104 VAL A CA 1
ATOM 758 C C . VAL A 1 104 ? -6.681 -0.431 5.598 1.00 87.06 104 VAL A C 1
ATOM 760 O O . VAL A 1 104 ? -7.781 -0.983 5.614 1.00 87.06 104 VAL A O 1
ATOM 763 N N . ALA A 1 105 ? -6.363 0.480 4.673 1.00 89.06 105 ALA A N 1
ATOM 764 C CA . ALA A 1 105 ? -7.300 0.917 3.641 1.00 89.06 105 ALA A CA 1
ATOM 765 C C . ALA A 1 105 ? -7.789 -0.257 2.779 1.00 89.06 105 ALA A C 1
ATOM 767 O O . ALA A 1 105 ? -8.983 -0.351 2.506 1.00 89.06 105 ALA A O 1
ATOM 768 N N . ALA A 1 106 ? -6.897 -1.177 2.395 1.00 90.31 106 ALA A N 1
ATOM 769 C CA . ALA A 1 106 ? -7.238 -2.367 1.623 1.00 90.31 106 ALA A CA 1
ATOM 770 C C . ALA A 1 106 ? -8.239 -3.262 2.359 1.00 90.31 106 ALA A C 1
ATOM 772 O O . ALA A 1 106 ? -9.218 -3.700 1.754 1.00 90.31 106 ALA A O 1
ATOM 773 N N . LEU A 1 107 ? -8.027 -3.522 3.652 1.00 87.38 107 LEU A N 1
ATOM 774 C CA . LEU A 1 107 ? -8.951 -4.329 4.451 1.00 87.38 107 LEU A CA 1
ATOM 775 C C . LEU A 1 107 ? -10.322 -3.673 4.589 1.00 87.38 107 LEU A C 1
ATOM 777 O O . LEU A 1 107 ? -11.332 -4.352 4.411 1.00 87.38 107 LEU A O 1
ATOM 781 N N . LEU A 1 108 ? -10.369 -2.357 4.817 1.00 86.69 108 LEU A N 1
ATOM 782 C CA . LEU A 1 108 ? -11.629 -1.610 4.897 1.00 86.69 108 LEU A CA 1
ATOM 783 C C . LEU A 1 108 ? -12.453 -1.706 3.602 1.00 86.69 108 LEU A C 1
ATOM 785 O O . LEU A 1 108 ? -13.681 -1.699 3.655 1.00 86.69 108 LEU A O 1
ATOM 789 N N . VAL A 1 109 ? -11.800 -1.849 2.443 1.00 89.69 109 VAL A N 1
ATOM 790 C CA . VAL A 1 109 ? -12.475 -2.034 1.143 1.00 89.69 109 VAL A CA 1
ATOM 791 C C . VAL A 1 109 ? -12.614 -3.505 0.717 1.00 89.69 109 VAL A C 1
ATOM 793 O O . VAL A 1 109 ? -13.008 -3.782 -0.421 1.00 89.69 109 VAL A O 1
ATOM 796 N N . GLY A 1 110 ? -12.323 -4.453 1.614 1.00 85.38 110 GLY A N 1
ATOM 797 C CA . GLY A 1 110 ? -12.572 -5.885 1.422 1.00 85.38 110 GLY A CA 1
ATOM 798 C C . GLY A 1 110 ? -11.426 -6.678 0.788 1.00 85.38 110 GLY A C 1
ATOM 799 O O . GLY A 1 110 ? -11.674 -7.684 0.122 1.00 85.38 110 GLY A O 1
ATOM 800 N N . ALA A 1 111 ? -10.175 -6.241 0.944 1.00 86.31 111 ALA A N 1
ATOM 801 C CA . ALA A 1 111 ? -9.022 -7.052 0.564 1.00 86.31 111 ALA A CA 1
ATOM 802 C C . ALA A 1 111 ? -8.926 -8.334 1.412 1.00 86.31 111 ALA A C 1
ATOM 804 O O . ALA A 1 111 ? -9.300 -8.335 2.587 1.00 86.31 111 ALA A O 1
ATOM 805 N N . PRO A 1 112 ? -8.398 -9.432 0.845 1.00 79.38 112 PRO A N 1
ATOM 806 C CA . PRO A 1 112 ? -8.184 -10.650 1.607 1.00 79.38 112 PRO A CA 1
ATOM 807 C C . PRO A 1 112 ? -7.084 -10.445 2.657 1.00 79.38 112 PRO A C 1
ATOM 809 O O . PRO A 1 112 ? -5.992 -9.966 2.348 1.00 79.38 112 PRO A O 1
ATOM 812 N N . LEU A 1 113 ? -7.370 -10.873 3.889 1.00 73.56 113 LEU A N 1
ATOM 813 C CA . LEU A 1 113 ? -6.421 -10.851 5.007 1.00 73.56 113 LEU A CA 1
ATOM 814 C C . LEU A 1 113 ? -5.186 -11.718 4.754 1.00 73.56 113 LEU A C 1
ATOM 816 O O . LEU A 1 113 ? -4.077 -11.351 5.126 1.00 73.56 113 LEU A O 1
ATOM 820 N N . ALA A 1 114 ? -5.383 -12.867 4.109 1.00 76.25 114 ALA A N 1
ATOM 821 C CA . ALA A 1 114 ? -4.331 -13.821 3.805 1.00 76.25 114 ALA A CA 1
ATOM 822 C C . ALA A 1 114 ? -4.206 -14.029 2.295 1.00 76.25 114 ALA A C 1
ATOM 824 O O . ALA A 1 114 ? -5.191 -14.029 1.555 1.00 76.25 114 ALA A O 1
ATOM 825 N N . GLY A 1 115 ? -2.978 -14.250 1.846 1.00 72.25 115 GLY A N 1
ATOM 826 C CA . GLY A 1 115 ? -2.661 -14.506 0.452 1.00 72.25 115 GLY A CA 1
ATOM 827 C C . GLY A 1 115 ? -1.181 -14.838 0.280 1.00 72.25 115 GLY A C 1
ATOM 828 O O . GLY A 1 115 ? -0.481 -15.071 1.267 1.00 72.25 115 GLY A O 1
ATOM 829 N N . PRO A 1 116 ? -0.684 -14.888 -0.964 1.00 81.19 116 PRO A N 1
ATOM 830 C CA . PRO A 1 116 ? 0.710 -15.238 -1.240 1.00 81.19 116 PRO A CA 1
ATOM 831 C C . PRO A 1 116 ? 1.726 -14.204 -0.728 1.00 81.19 116 PRO A C 1
ATOM 833 O O . PRO A 1 116 ? 2.924 -14.491 -0.703 1.00 81.19 116 PRO A O 1
ATOM 836 N N . PHE A 1 117 ? 1.278 -13.008 -0.342 1.00 82.69 117 PHE A N 1
ATOM 837 C CA . PHE A 1 117 ? 2.112 -11.943 0.204 1.00 82.69 117 PHE A CA 1
ATOM 838 C C . PHE A 1 117 ? 1.708 -11.589 1.634 1.00 82.69 117 PHE A C 1
ATOM 840 O O . PHE A 1 117 ? 0.572 -11.798 2.046 1.00 82.69 117 PHE A O 1
ATOM 847 N N . ALA A 1 118 ? 2.646 -11.003 2.379 1.00 79.81 118 ALA A N 1
ATOM 848 C CA . ALA A 1 118 ? 2.419 -10.587 3.763 1.00 79.81 118 ALA A CA 1
ATOM 849 C C . ALA A 1 118 ? 1.470 -9.380 3.896 1.00 79.81 118 ALA A C 1
ATOM 851 O O . ALA A 1 118 ? 0.833 -9.220 4.928 1.00 79.81 118 ALA A O 1
ATOM 852 N N . SER A 1 119 ? 1.377 -8.540 2.862 1.00 82.94 119 SER A N 1
ATOM 853 C CA . SER A 1 119 ? 0.559 -7.321 2.857 1.00 82.94 119 SER A CA 1
ATOM 854 C C . SER A 1 119 ? -0.832 -7.603 2.261 1.00 82.94 119 SER A C 1
ATOM 856 O O . SER A 1 119 ? -0.911 -8.059 1.110 1.00 82.94 119 SER A O 1
ATOM 858 N N . PRO A 1 120 ? -1.935 -7.311 2.981 1.00 88.19 120 PRO A N 1
ATOM 859 C CA . PRO A 1 120 ? -3.287 -7.333 2.425 1.00 88.19 120 PRO A CA 1
ATOM 860 C C . PRO A 1 120 ? -3.434 -6.513 1.139 1.00 88.19 120 PRO A C 1
ATOM 862 O O . PRO A 1 120 ? -4.035 -6.983 0.170 1.00 88.19 120 PRO A O 1
ATOM 865 N N . PHE A 1 121 ? -2.817 -5.329 1.070 1.00 91.50 121 PHE A N 1
ATOM 866 C CA . PHE A 1 121 ? -2.813 -4.518 -0.146 1.00 91.50 121 PHE A CA 1
ATOM 867 C C . PHE A 1 121 ? -2.111 -5.235 -1.307 1.00 91.50 121 PHE A C 1
ATOM 869 O O . PHE A 1 121 ? -2.587 -5.192 -2.441 1.00 91.50 121 PHE A O 1
ATOM 876 N N . ALA A 1 122 ? -1.003 -5.940 -1.060 1.00 89.88 122 ALA A N 1
ATOM 877 C CA . ALA A 1 122 ? -0.318 -6.726 -2.087 1.00 89.88 122 ALA A CA 1
ATOM 878 C C . ALA A 1 122 ? -1.157 -7.915 -2.590 1.00 89.88 122 ALA A C 1
ATOM 880 O O . ALA A 1 122 ? -1.057 -8.264 -3.769 1.00 89.88 122 ALA A O 1
ATOM 881 N N . ASN A 1 123 ? -1.993 -8.501 -1.726 1.00 88.50 123 ASN A N 1
ATOM 882 C CA . ASN A 1 123 ? -2.901 -9.601 -2.064 1.00 88.50 123 ASN A CA 1
ATOM 883 C C . ASN A 1 123 ? -4.181 -9.144 -2.784 1.00 88.50 123 ASN A C 1
ATOM 885 O O . ASN A 1 123 ? -4.864 -9.967 -3.395 1.00 88.50 123 ASN A O 1
ATOM 889 N N . ALA A 1 124 ? -4.517 -7.857 -2.728 1.00 92.00 124 ALA A N 1
ATOM 890 C CA . ALA A 1 124 ? -5.716 -7.308 -3.344 1.00 92.00 124 ALA A CA 1
ATOM 891 C C . ALA A 1 124 ? -5.677 -7.350 -4.887 1.00 92.00 124 ALA A C 1
ATOM 893 O O . ALA A 1 124 ? -4.620 -7.221 -5.513 1.00 92.00 124 ALA A O 1
ATOM 894 N N . ASN A 1 125 ? -6.853 -7.470 -5.514 1.00 95.19 125 ASN A N 1
ATOM 895 C CA . ASN A 1 125 ? -6.995 -7.267 -6.958 1.00 95.19 125 ASN A CA 1
ATOM 896 C C . ASN A 1 125 ? -6.927 -5.766 -7.315 1.00 95.19 125 ASN A C 1
ATOM 898 O O . ASN A 1 125 ? -7.038 -4.903 -6.443 1.00 95.19 125 ASN A O 1
ATOM 902 N N . PHE A 1 126 ? -6.757 -5.438 -8.597 1.00 95.12 126 PHE A N 1
ATOM 903 C CA . PHE A 1 126 ? -6.599 -4.052 -9.048 1.00 95.12 126 PHE A CA 1
ATOM 904 C C . PHE A 1 126 ? -7.770 -3.138 -8.649 1.00 95.12 126 PHE A C 1
ATOM 906 O O . PHE A 1 126 ? -7.538 -2.012 -8.217 1.00 95.12 126 PHE A O 1
ATOM 913 N N . GLN A 1 127 ? -9.014 -3.622 -8.733 1.00 95.88 127 GLN A N 1
ATOM 914 C CA . GLN A 1 127 ? -10.198 -2.838 -8.359 1.00 95.88 127 GLN A CA 1
ATOM 915 C C . GLN A 1 127 ? -10.206 -2.507 -6.863 1.00 95.88 127 GLN A C 1
ATOM 917 O O . GLN A 1 127 ? -10.462 -1.369 -6.482 1.00 95.88 127 GLN A O 1
ATOM 922 N N . THR A 1 128 ? -9.886 -3.484 -6.015 1.00 94.94 128 THR A N 1
ATOM 923 C CA . THR A 1 128 ? -9.755 -3.289 -4.568 1.00 94.94 128 THR A CA 1
ATOM 924 C C . THR A 1 128 ? -8.632 -2.305 -4.250 1.00 94.94 128 THR A C 1
ATOM 926 O O . THR A 1 128 ? -8.818 -1.420 -3.422 1.00 94.94 128 THR A O 1
ATOM 929 N N . LYS A 1 129 ? -7.488 -2.386 -4.940 1.00 94.94 129 LYS A N 1
ATOM 930 C CA . LYS A 1 129 ? -6.401 -1.418 -4.744 1.00 94.94 129 LYS A CA 1
ATOM 931 C C . LYS A 1 129 ? -6.796 0.002 -5.156 1.00 94.94 129 LYS A C 1
ATOM 933 O O . LYS A 1 129 ? -6.452 0.942 -4.449 1.00 94.94 129 LYS A O 1
ATOM 938 N N . ALA A 1 130 ? -7.523 0.164 -6.264 1.00 94.44 130 ALA A N 1
ATOM 939 C CA . ALA A 1 130 ? -8.034 1.467 -6.694 1.00 94.44 130 ALA A CA 1
ATOM 940 C C . ALA A 1 130 ? -8.989 2.063 -5.648 1.00 94.44 130 ALA A C 1
ATOM 942 O O . ALA A 1 130 ? -8.810 3.204 -5.238 1.00 94.44 130 ALA A O 1
ATOM 943 N N . ARG A 1 131 ? -9.917 1.256 -5.118 1.00 93.44 131 ARG A N 1
ATOM 944 C CA . ARG A 1 131 ? -10.804 1.670 -4.017 1.00 93.44 131 ARG A CA 1
ATOM 945 C C . ARG A 1 131 ? -10.050 2.026 -2.737 1.00 93.44 131 ARG A C 1
ATOM 947 O O . ARG A 1 131 ? -10.453 2.940 -2.031 1.00 93.44 131 ARG A O 1
ATOM 954 N N . ALA A 1 132 ? -8.959 1.326 -2.427 1.00 91.75 132 ALA A N 1
ATOM 955 C CA . ALA A 1 132 ? -8.121 1.668 -1.280 1.00 91.75 132 ALA A CA 1
ATOM 956 C C . ALA A 1 132 ? -7.476 3.055 -1.452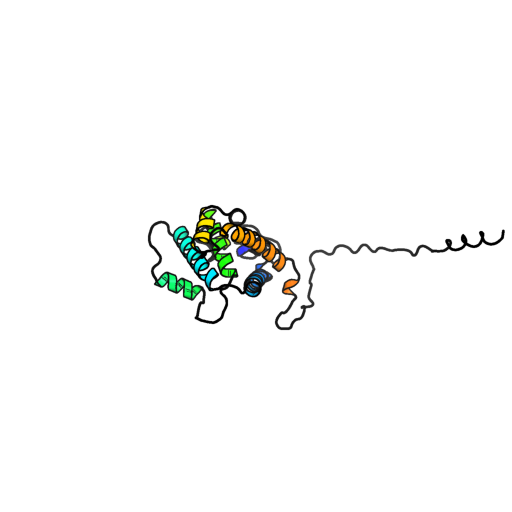 1.00 91.75 132 ALA A C 1
ATOM 958 O O . ALA A 1 132 ? -7.433 3.825 -0.498 1.00 91.75 132 ALA A O 1
ATOM 959 N N . PHE A 1 133 ? -7.030 3.404 -2.664 1.00 91.62 133 PHE A N 1
ATOM 960 C CA . PHE A 1 133 ? -6.554 4.757 -2.973 1.00 91.62 133 PHE A CA 1
ATOM 961 C C . PHE A 1 133 ? -7.667 5.805 -2.891 1.00 91.62 133 PHE A C 1
ATOM 963 O O . PHE A 1 133 ? -7.462 6.839 -2.261 1.00 91.62 133 PHE A O 1
ATOM 970 N N . GLU A 1 134 ? -8.852 5.521 -3.440 1.00 90.31 134 GLU A N 1
ATOM 971 C CA . GLU A 1 134 ? -10.025 6.399 -3.303 1.00 90.31 134 GLU A CA 1
ATOM 972 C C . GLU A 1 134 ? -10.337 6.673 -1.825 1.00 90.31 134 GLU A C 1
ATOM 974 O O . GLU A 1 134 ? -10.572 7.819 -1.446 1.00 90.31 134 GLU A O 1
ATOM 979 N N . LEU A 1 135 ? -10.269 5.640 -0.975 1.00 87.94 135 LEU A N 1
ATOM 980 C CA . LEU A 1 135 ? -10.462 5.772 0.467 1.00 87.94 135 LEU A CA 1
ATOM 981 C C . LEU A 1 135 ? -9.360 6.611 1.120 1.00 87.94 135 LEU A C 1
ATOM 983 O O . LEU A 1 135 ? -9.654 7.344 2.048 1.00 87.94 135 LEU A O 1
ATOM 987 N N . VAL A 1 136 ? -8.108 6.557 0.669 1.00 87.06 136 VAL A N 1
ATOM 988 C CA . VAL A 1 136 ? -7.030 7.395 1.232 1.00 87.06 136 VAL A CA 1
ATOM 989 C C . VAL A 1 136 ? -7.145 8.859 0.784 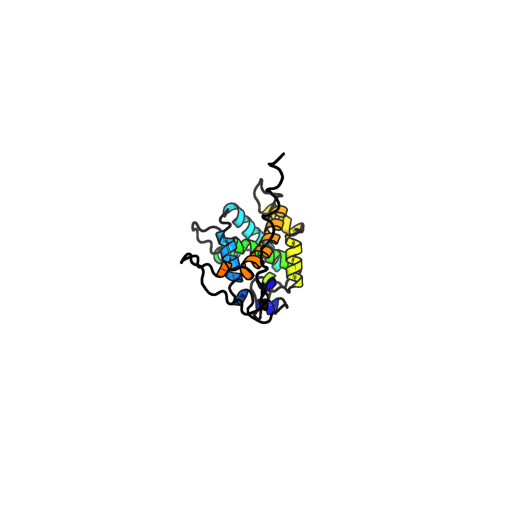1.00 87.06 136 VAL A C 1
ATOM 991 O O . VAL A 1 136 ? -6.908 9.768 1.580 1.00 87.06 136 VAL A O 1
ATOM 994 N N . GLU A 1 137 ? -7.554 9.116 -0.459 1.00 84.12 137 GLU A N 1
ATOM 995 C CA . GLU A 1 137 ? -7.787 10.471 -0.985 1.00 84.12 137 GLU A CA 1
ATOM 996 C C . GLU A 1 137 ? -9.067 11.114 -0.418 1.00 84.12 137 GLU A C 1
ATOM 998 O O . GLU A 1 137 ? -9.152 12.329 -0.191 1.00 84.12 137 GLU A O 1
ATOM 1003 N N . GLN A 1 138 ? -10.078 10.294 -0.144 1.00 83.00 138 GLN A N 1
ATOM 1004 C CA . GLN A 1 138 ? -11.324 10.684 0.505 1.00 83.00 138 GLN A CA 1
ATOM 1005 C C . GLN A 1 138 ? -11.484 9.883 1.804 1.00 83.00 138 GLN A C 1
ATOM 1007 O O . GLN A 1 138 ? -12.313 8.972 1.864 1.00 83.00 138 GLN A O 1
ATOM 1012 N N . PRO A 1 139 ? -10.691 10.214 2.845 1.00 71.69 139 PRO A N 1
ATOM 1013 C CA . PRO A 1 139 ? -10.608 9.421 4.065 1.00 71.69 139 PRO A CA 1
ATOM 1014 C C . PRO A 1 139 ? -11.967 9.241 4.723 1.00 71.69 139 PRO A C 1
ATOM 1016 O O . PRO A 1 139 ? -12.601 10.202 5.161 1.00 71.69 139 PRO A O 1
ATOM 1019 N N . ALA A 1 140 ? -12.388 7.976 4.798 1.00 71.44 140 ALA A N 1
ATOM 1020 C CA . ALA A 1 140 ? -13.521 7.555 5.603 1.00 71.44 140 ALA A CA 1
ATOM 1021 C C . ALA A 1 140 ? -13.265 7.886 7.082 1.00 71.44 140 ALA A C 1
ATOM 1023 O O . ALA A 1 140 ? -12.115 7.922 7.533 1.00 71.44 140 ALA A O 1
ATOM 1024 N N . ALA A 1 141 ? -14.346 8.096 7.838 1.00 72.94 141 ALA A N 1
ATOM 1025 C CA . ALA A 1 141 ? -14.277 8.483 9.247 1.00 72.94 141 ALA A CA 1
ATOM 1026 C C . ALA A 1 141 ? -13.404 7.527 10.081 1.00 72.94 141 ALA A C 1
ATOM 1028 O O . ALA A 1 141 ? -12.655 7.987 10.938 1.00 72.94 141 ALA A O 1
ATOM 1029 N N . ASP A 1 142 ? -13.437 6.229 9.774 1.00 69.19 142 ASP A N 1
ATOM 1030 C CA . ASP A 1 142 ? -12.694 5.202 10.509 1.00 69.19 142 ASP A CA 1
ATOM 1031 C C . ASP A 1 142 ? -11.176 5.330 10.323 1.00 69.19 142 ASP A C 1
ATOM 1033 O O . ASP A 1 142 ? -10.433 5.339 11.303 1.00 69.19 142 ASP A O 1
ATOM 1037 N N . LEU A 1 143 ? -10.694 5.510 9.086 1.00 73.94 143 LEU A N 1
ATOM 1038 C CA . LEU A 1 143 ? -9.263 5.721 8.832 1.00 73.94 143 LEU A CA 1
ATOM 1039 C C . LEU A 1 143 ? -8.798 7.068 9.398 1.00 73.94 143 LEU A C 1
ATOM 1041 O O . LEU A 1 143 ? -7.708 7.168 9.960 1.00 73.94 143 LEU A O 1
ATOM 1045 N N . LEU A 1 144 ? -9.638 8.100 9.294 1.00 80.88 144 LEU A N 1
ATOM 1046 C CA . LEU A 1 144 ? -9.341 9.415 9.852 1.00 80.88 144 LEU A CA 1
ATOM 1047 C C . LEU A 1 144 ? -9.222 9.372 11.383 1.00 80.88 144 LEU A C 1
ATOM 1049 O O . LEU A 1 144 ? -8.307 9.976 11.941 1.00 80.88 144 LEU A O 1
ATOM 1053 N N . ALA A 1 145 ? -10.091 8.614 12.054 1.00 77.25 145 ALA A N 1
ATOM 1054 C CA . ALA A 1 145 ? -10.070 8.458 13.503 1.00 77.25 145 ALA A CA 1
ATOM 1055 C C . ALA A 1 145 ? -8.763 7.824 14.001 1.00 77.25 145 ALA A C 1
ATOM 1057 O O . ALA A 1 145 ? -8.248 8.240 15.038 1.00 77.25 145 ALA A O 1
ATOM 1058 N N . VAL A 1 146 ? -8.180 6.870 13.263 1.00 76.88 146 VAL A N 1
ATOM 1059 C CA . VAL A 1 146 ? -6.867 6.290 13.609 1.00 76.88 146 VAL A CA 1
ATOM 1060 C C . VAL A 1 146 ? -5.793 7.378 13.647 1.00 76.88 146 VAL A C 1
ATOM 1062 O O . VAL A 1 146 ? -5.029 7.470 14.607 1.00 76.88 146 VAL A O 1
ATOM 1065 N N . PHE A 1 147 ? -5.772 8.245 12.635 1.00 77.56 147 PHE A N 1
ATOM 1066 C CA . PHE A 1 147 ? -4.803 9.332 12.534 1.00 77.56 147 PHE A CA 1
ATOM 1067 C C . PHE A 1 147 ? -5.025 10.415 13.590 1.00 77.56 147 PHE A C 1
ATOM 1069 O O . PHE A 1 147 ? -4.085 10.803 14.282 1.00 77.56 147 PHE A O 1
ATOM 1076 N N . ASP A 1 148 ? -6.258 10.888 13.753 1.00 79.81 148 ASP A N 1
ATOM 1077 C CA . ASP A 1 148 ? -6.562 11.963 14.698 1.00 79.81 148 ASP A CA 1
ATOM 1078 C C . ASP A 1 148 ? -6.354 11.539 16.160 1.00 79.81 148 ASP A C 1
ATOM 1080 O O . ASP A 1 148 ? -5.989 12.371 16.994 1.00 79.81 148 ASP A O 1
ATOM 1084 N N . ASN A 1 149 ? -6.513 10.250 16.475 1.00 80.62 149 ASN A N 1
ATOM 1085 C CA . ASN A 1 149 ? -6.223 9.717 17.807 1.00 80.62 149 ASN A CA 1
ATOM 1086 C C . ASN A 1 149 ? -4.722 9.505 18.049 1.00 80.62 149 ASN A C 1
ATOM 1088 O O . ASN A 1 149 ? -4.254 9.726 19.168 1.00 80.62 149 ASN A O 1
ATOM 1092 N N . ALA A 1 150 ? -3.969 9.105 17.019 1.00 77.25 150 ALA A N 1
ATOM 1093 C CA . ALA A 1 150 ? -2.533 8.849 17.124 1.00 77.25 150 ALA A CA 1
ATOM 1094 C C . ALA A 1 150 ? -1.686 10.132 17.165 1.00 77.25 150 ALA A C 1
ATOM 1096 O O . ALA A 1 150 ? -0.594 10.135 17.736 1.00 77.25 150 ALA A O 1
ATOM 1097 N N . LEU A 1 151 ? -2.169 11.227 16.569 1.00 77.00 151 LEU A N 1
ATOM 1098 C CA . LEU A 1 151 ? -1.425 12.482 16.506 1.00 77.00 151 LEU A CA 1
ATOM 1099 C C . LEU A 1 151 ? -1.506 13.277 17.828 1.00 77.00 151 LEU A C 1
ATOM 1101 O O . LEU A 1 151 ? -2.581 13.402 18.433 1.00 77.00 151 LEU A O 1
ATOM 1105 N N . PRO A 1 152 ? -0.389 13.876 18.284 1.00 72.94 152 PRO A N 1
ATOM 1106 C CA . PRO A 1 152 ? -0.405 14.798 19.412 1.00 72.94 152 PRO A CA 1
ATOM 1107 C C . PRO A 1 152 ? -1.046 16.137 19.023 1.00 72.94 152 PRO A C 1
ATOM 1109 O O . PRO A 1 152 ? -1.097 16.526 17.855 1.00 72.94 152 PRO A O 1
ATOM 1112 N N . GLN A 1 153 ? -1.516 16.892 20.015 1.00 73.94 153 GLN A N 1
ATOM 1113 C CA . GLN A 1 153 ? -1.896 18.292 19.801 1.00 73.94 153 GLN A CA 1
ATOM 1114 C C . GLN A 1 153 ? -0.639 19.116 19.445 1.00 73.94 153 GLN A C 1
ATOM 1116 O O . GLN A 1 153 ? 0.415 18.866 20.030 1.00 73.94 153 GLN A O 1
ATOM 1121 N N . PRO A 1 154 ? -0.710 20.083 18.506 1.00 74.31 154 PRO A N 1
ATOM 1122 C CA . PRO A 1 154 ? -1.902 20.617 17.831 1.00 74.31 154 PRO A CA 1
ATOM 1123 C C . PRO A 1 154 ? -2.271 19.917 16.507 1.00 74.31 154 PRO A C 1
ATOM 1125 O O . PRO A 1 154 ? -3.139 20.404 15.794 1.00 74.31 154 PRO A O 1
ATOM 1128 N N . LEU A 1 155 ? -1.623 18.805 16.148 1.00 71.19 155 LEU A N 1
ATOM 1129 C CA . LEU A 1 155 ? -1.783 18.159 14.835 1.00 71.19 155 LEU A CA 1
ATOM 1130 C C . LEU A 1 155 ? -3.083 17.354 14.689 1.00 71.19 155 LEU A C 1
ATOM 1132 O O . LEU A 1 155 ? -3.444 16.977 13.573 1.00 71.19 155 LEU A O 1
ATOM 1136 N N . ARG A 1 156 ? -3.807 17.104 15.785 1.00 75.94 156 ARG A N 1
ATOM 1137 C CA . ARG A 1 156 ? -5.143 16.488 15.738 1.00 75.94 156 ARG A CA 1
ATOM 1138 C C . ARG A 1 156 ? -6.081 17.279 14.826 1.00 75.94 156 ARG A C 1
ATOM 1140 O O . ARG A 1 156 ? -6.128 18.503 14.905 1.00 75.94 156 ARG A O 1
ATOM 1147 N N . GLY A 1 157 ? -6.826 16.582 13.973 1.00 71.38 157 GLY A N 1
ATOM 1148 C CA . GLY A 1 157 ? -7.676 17.185 12.945 1.00 71.38 157 GLY A CA 1
ATOM 1149 C C . GLY A 1 157 ? -6.945 17.468 11.627 1.00 71.38 157 GLY A C 1
ATOM 1150 O O . GLY A 1 157 ? -7.582 17.867 10.654 1.00 71.38 157 GLY A O 1
ATOM 1151 N N . SER A 1 158 ? -5.626 17.240 11.555 1.00 75.00 158 SER A N 1
ATOM 1152 C CA . SER A 1 158 ? -4.844 17.346 10.310 1.00 75.00 158 SER A CA 1
ATOM 1153 C C . SER A 1 158 ? -4.729 16.014 9.554 1.00 75.00 158 SER A C 1
ATOM 1155 O O . SER A 1 158 ? -4.150 15.983 8.464 1.00 75.00 158 SER A O 1
ATOM 1157 N N . GLY A 1 159 ? -5.289 14.918 10.088 1.00 73.81 159 GLY A N 1
ATOM 1158 C CA . GLY A 1 159 ? -5.179 13.578 9.502 1.00 73.81 159 GLY A CA 1
ATOM 1159 C C . GLY A 1 159 ? -5.690 13.500 8.062 1.00 73.81 159 GLY A C 1
ATOM 1160 O O . GLY A 1 159 ? -5.046 12.895 7.210 1.00 73.81 159 GLY A O 1
ATOM 1161 N N . ALA A 1 160 ? -6.787 14.195 7.748 1.00 70.94 160 ALA A N 1
ATOM 1162 C CA . ALA A 1 160 ? -7.375 14.182 6.408 1.00 70.94 160 ALA A CA 1
ATOM 1163 C C . ALA A 1 160 ? -6.467 14.840 5.356 1.00 70.94 160 ALA A C 1
ATOM 1165 O O . ALA A 1 160 ? -6.381 14.369 4.222 1.00 70.94 160 ALA A O 1
ATOM 1166 N N . GLY A 1 161 ? -5.781 15.926 5.730 1.00 67.62 161 GLY A N 1
ATOM 1167 C CA . GLY A 1 161 ? -4.818 16.599 4.857 1.00 67.62 161 GLY A CA 1
ATOM 1168 C C . GLY A 1 161 ? -3.581 15.739 4.612 1.00 67.62 161 GLY A C 1
ATOM 1169 O O . GLY A 1 161 ? -3.129 15.626 3.474 1.00 67.62 161 GLY A O 1
ATOM 1170 N N . LEU A 1 162 ? -3.085 15.078 5.663 1.00 74.75 162 LEU A N 1
ATOM 1171 C CA . LEU A 1 162 ? -1.957 14.156 5.566 1.00 74.75 162 LEU A CA 1
ATOM 1172 C C . LEU A 1 162 ? -2.291 12.943 4.690 1.00 74.75 162 LEU A C 1
ATOM 1174 O O . LEU A 1 162 ? -1.517 12.613 3.800 1.00 74.75 162 LEU A O 1
ATOM 1178 N N . LEU A 1 163 ? -3.453 12.319 4.889 1.00 78.81 163 LEU A N 1
ATOM 1179 C CA . LEU A 1 163 ? -3.896 11.168 4.097 1.00 78.81 163 LEU A CA 1
ATOM 1180 C C . LEU A 1 163 ? -4.052 11.512 2.614 1.00 78.81 163 LEU A C 1
ATOM 1182 O O . LEU A 1 163 ? -3.539 10.787 1.769 1.00 78.81 163 LEU A O 1
ATOM 1186 N N . ARG A 1 164 ? -4.650 12.664 2.292 1.00 75.69 164 ARG A N 1
ATOM 1187 C CA . ARG A 1 164 ? -4.744 13.157 0.907 1.00 75.69 164 ARG A CA 1
ATOM 1188 C C . ARG A 1 164 ? -3.384 13.361 0.257 1.00 75.69 164 ARG A C 1
ATOM 1190 O O . ARG A 1 164 ? -3.175 12.953 -0.882 1.00 75.69 164 ARG A O 1
ATOM 1197 N N . PHE A 1 165 ? -2.468 13.993 0.984 1.00 72.69 165 PHE A N 1
ATOM 1198 C CA . PHE A 1 165 ? -1.103 14.214 0.520 1.00 72.69 165 PHE A CA 1
ATOM 1199 C C . PHE A 1 165 ? -0.375 12.887 0.273 1.00 72.69 165 PHE A C 1
ATOM 1201 O O . PHE A 1 165 ? 0.252 12.714 -0.770 1.00 72.69 165 PHE A O 1
ATOM 1208 N N . VAL A 1 166 ? -0.516 11.935 1.198 1.00 77.56 166 VAL A N 1
ATOM 1209 C CA . VAL A 1 166 ? 0.045 10.585 1.083 1.00 77.56 166 VAL A CA 1
ATOM 1210 C C . VAL A 1 166 ? -0.547 9.855 -0.123 1.00 77.56 166 VAL A C 1
ATOM 1212 O O . VAL A 1 166 ? 0.216 9.379 -0.954 1.00 77.56 166 VAL A O 1
ATOM 1215 N N . GLY A 1 167 ? -1.873 9.813 -0.278 1.00 77.50 167 GLY A N 1
ATOM 1216 C CA . GLY A 1 167 ? -2.536 9.143 -1.403 1.00 77.50 167 GLY A CA 1
ATOM 1217 C C . GLY A 1 167 ? -2.012 9.610 -2.761 1.00 77.50 167 GLY A C 1
ATOM 1218 O O . GLY A 1 167 ? -1.555 8.787 -3.557 1.00 77.50 167 GLY A O 1
ATOM 1219 N N . GLY A 1 168 ? -1.972 10.930 -2.974 1.00 77.69 168 GLY A N 1
ATOM 1220 C CA . GLY A 1 168 ? -1.470 11.517 -4.218 1.00 77.69 168 GLY A CA 1
ATOM 1221 C C . GLY A 1 168 ? 0.013 11.224 -4.464 1.00 77.69 168 GLY A C 1
ATOM 1222 O O . GLY A 1 168 ? 0.383 10.704 -5.516 1.00 77.69 168 GLY A O 1
ATOM 1223 N N . ILE A 1 169 ? 0.877 11.479 -3.475 1.00 80.44 169 ILE A N 1
ATOM 1224 C CA . ILE A 1 169 ? 2.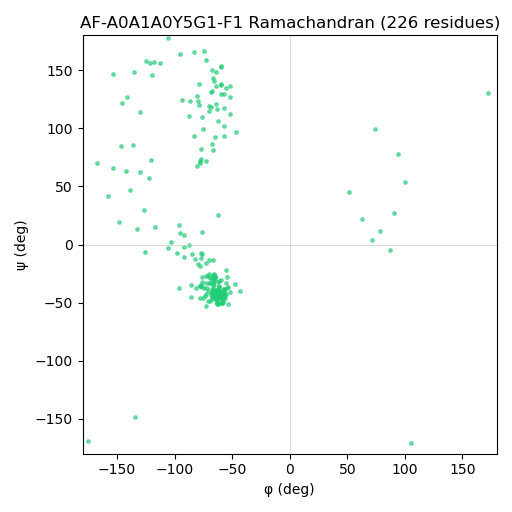329 11.294 -3.639 1.00 80.44 169 ILE A CA 1
ATOM 1225 C C . ILE A 1 169 ? 2.714 9.833 -3.814 1.00 80.44 169 ILE A C 1
ATOM 1227 O O . ILE A 1 169 ? 3.675 9.541 -4.525 1.00 80.44 169 ILE A O 1
ATOM 1231 N N . LEU A 1 170 ? 2.001 8.902 -3.184 1.00 87.19 170 LEU A N 1
ATOM 1232 C CA . LEU A 1 170 ? 2.338 7.493 -3.312 1.00 87.19 170 LEU A CA 1
ATOM 1233 C C . LEU A 1 170 ? 2.122 6.981 -4.740 1.00 87.19 170 LEU A C 1
ATOM 1235 O O . LEU A 1 170 ? 2.951 6.217 -5.249 1.00 87.19 170 LEU A O 1
ATOM 1239 N N . LEU A 1 171 ? 1.044 7.412 -5.399 1.00 86.44 171 LEU A N 1
ATOM 1240 C CA . LEU A 1 171 ? 0.767 7.035 -6.781 1.00 86.44 171 LEU A CA 1
ATOM 1241 C C . LEU A 1 171 ? 1.678 7.787 -7.761 1.00 86.44 171 LEU A C 1
ATOM 1243 O O . LEU A 1 171 ? 2.299 7.155 -8.619 1.00 86.44 171 LEU A O 1
ATOM 1247 N N . ASP A 1 172 ? 1.835 9.099 -7.581 1.00 85.88 172 ASP A N 1
ATOM 1248 C CA . ASP A 1 172 ? 2.684 9.932 -8.438 1.00 85.88 172 ASP A CA 1
ATOM 1249 C C . ASP A 1 172 ? 4.164 9.555 -8.320 1.00 85.88 172 ASP A C 1
ATOM 1251 O O . ASP A 1 172 ? 4.862 9.421 -9.323 1.00 85.88 172 ASP A O 1
ATOM 1255 N N . GLY A 1 173 ? 4.653 9.310 -7.105 1.00 86.81 173 GLY A N 1
ATOM 1256 C CA . GLY A 1 173 ? 6.021 8.863 -6.860 1.00 86.81 173 GLY A CA 1
ATOM 1257 C C . GLY A 1 173 ? 6.281 7.458 -7.410 1.00 86.81 173 GLY A C 1
ATOM 1258 O O . GLY A 1 173 ? 7.354 7.190 -7.960 1.00 86.81 173 GLY A O 1
ATOM 1259 N N . SER A 1 174 ? 5.280 6.574 -7.359 1.00 88.69 174 SER A N 1
ATOM 1260 C CA . SER A 1 174 ? 5.343 5.275 -8.037 1.00 88.69 174 SER A CA 1
ATOM 1261 C C . SER A 1 174 ? 5.435 5.445 -9.558 1.00 88.69 174 SER A C 1
ATOM 1263 O O . SER A 1 174 ? 6.223 4.764 -10.206 1.00 88.69 174 SER A O 1
ATOM 1265 N N . ALA A 1 175 ? 4.673 6.368 -10.151 1.00 88.12 175 ALA A N 1
ATOM 1266 C CA . ALA A 1 175 ? 4.758 6.648 -11.583 1.00 88.12 175 ALA A CA 1
ATOM 1267 C C . ALA A 1 175 ? 6.095 7.276 -11.975 1.00 88.12 175 ALA A C 1
ATOM 1269 O O . ALA A 1 175 ? 6.698 6.870 -12.968 1.00 88.12 175 ALA A O 1
ATOM 1270 N N . PHE A 1 176 ? 6.588 8.213 -11.168 1.00 86.94 176 PHE A N 1
ATOM 1271 C CA . PHE A 1 176 ? 7.879 8.851 -11.364 1.00 86.94 176 PHE A CA 1
ATOM 1272 C C . PHE A 1 176 ? 9.010 7.821 -11.363 1.00 86.94 176 PHE A C 1
ATOM 1274 O O . PHE A 1 176 ? 9.809 7.790 -12.292 1.00 86.94 176 PHE A O 1
ATOM 1281 N N . THR A 1 177 ? 9.073 6.938 -10.370 1.00 86.38 177 THR A N 1
ATOM 1282 C CA . THR A 1 177 ? 10.158 5.942 -10.261 1.00 86.38 177 THR A CA 1
ATOM 1283 C C . THR A 1 177 ? 10.166 4.919 -11.387 1.00 86.38 177 THR A C 1
ATOM 1285 O O . THR A 1 177 ? 11.227 4.415 -11.758 1.00 86.38 177 THR A O 1
ATOM 1288 N N . VAL A 1 178 ? 8.997 4.637 -11.955 1.00 87.44 178 VAL A N 1
ATOM 1289 C CA . VAL A 1 178 ? 8.863 3.668 -13.036 1.00 87.44 178 VAL A CA 1
ATOM 1290 C C . VAL A 1 178 ? 9.118 4.284 -14.414 1.00 87.44 178 VAL A C 1
ATOM 1292 O O . VAL A 1 178 ? 9.829 3.696 -15.225 1.00 87.44 178 VAL A O 1
ATOM 1295 N N . TRP A 1 179 ? 8.556 5.461 -14.692 1.00 85.12 179 TRP A N 1
ATOM 1296 C CA . TRP A 1 179 ? 8.587 6.057 -16.032 1.00 85.12 179 TRP A CA 1
ATOM 1297 C C . TRP A 1 179 ? 9.682 7.104 -16.235 1.00 85.12 179 TRP A C 1
ATOM 1299 O O . TRP A 1 179 ? 9.872 7.570 -17.358 1.00 85.12 179 TRP A O 1
ATOM 1309 N N . SER A 1 180 ? 10.405 7.489 -15.183 1.00 82.38 180 SER A N 1
ATOM 1310 C CA . SER A 1 180 ? 11.537 8.410 -15.303 1.00 82.38 180 SER A CA 1
ATOM 1311 C C . SER A 1 180 ? 12.878 7.686 -15.423 1.00 82.38 180 SER A C 1
ATOM 1313 O O . SER A 1 180 ? 13.040 6.519 -15.072 1.00 82.38 180 SER A O 1
ATOM 1315 N N . GLU A 1 181 ? 13.887 8.437 -15.859 1.00 78.94 181 GLU A N 1
ATOM 1316 C CA . GLU A 1 181 ? 15.284 8.001 -15.924 1.00 78.94 181 GLU A CA 1
ATOM 1317 C C . GLU A 1 181 ? 15.977 7.989 -14.550 1.00 78.94 181 GLU A C 1
ATOM 1319 O O . GLU A 1 181 ? 17.193 7.840 -14.473 1.00 78.94 181 GLU A O 1
ATOM 1324 N N . HIS A 1 182 ? 15.234 8.145 -13.449 1.00 71.12 182 HIS A N 1
ATOM 1325 C CA . HIS A 1 182 ? 15.801 8.264 -12.105 1.00 71.12 182 HIS A CA 1
ATOM 1326 C C . HIS A 1 182 ? 16.730 7.098 -11.737 1.00 71.12 182 HIS A C 1
ATOM 1328 O O . HIS A 1 182 ? 17.790 7.314 -11.157 1.00 71.12 182 HIS A O 1
ATOM 1334 N N . ARG A 1 183 ? 16.393 5.877 -12.169 1.00 72.56 183 ARG A N 1
ATOM 1335 C CA . ARG A 1 183 ? 17.208 4.669 -11.949 1.00 72.56 183 ARG A CA 1
ATOM 1336 C C . ARG A 1 183 ? 18.512 4.633 -12.742 1.00 72.56 183 ARG A C 1
ATOM 1338 O O . ARG A 1 183 ? 19.379 3.815 -12.450 1.00 72.56 183 ARG A O 1
ATOM 1345 N N . LEU A 1 184 ? 18.677 5.503 -13.737 1.00 77.50 184 LEU A N 1
ATOM 1346 C CA . LEU A 1 184 ? 19.955 5.639 -14.427 1.00 77.50 184 LEU A CA 1
ATOM 1347 C C . LEU A 1 184 ? 20.986 6.348 -13.546 1.00 77.50 184 LEU A C 1
ATOM 1349 O O . LEU A 1 184 ? 22.172 6.269 -13.836 1.00 77.50 184 LEU A O 1
ATOM 1353 N N . TYR A 1 185 ? 20.583 7.030 -12.473 1.00 73.56 185 TYR A N 1
ATOM 1354 C CA . TYR A 1 185 ? 21.520 7.724 -11.602 1.00 73.56 185 TYR A CA 1
ATOM 1355 C C . TYR A 1 185 ? 22.073 6.808 -10.502 1.00 73.56 185 TYR A C 1
ATOM 1357 O O . TYR A 1 185 ? 21.385 6.449 -9.551 1.00 73.56 185 TYR A O 1
ATOM 1365 N N . ASP A 1 186 ? 23.360 6.477 -10.600 1.00 73.94 186 ASP A N 1
ATOM 1366 C CA . ASP A 1 186 ? 24.118 5.837 -9.529 1.00 73.94 186 ASP A CA 1
ATOM 1367 C C . ASP A 1 186 ? 24.471 6.884 -8.462 1.00 73.94 186 ASP A C 1
ATOM 1369 O O . ASP A 1 186 ? 25.313 7.763 -8.673 1.00 73.94 186 ASP A O 1
ATOM 1373 N N . TYR A 1 187 ? 23.832 6.780 -7.298 1.00 70.12 187 TYR A N 1
ATOM 1374 C CA . TYR A 1 187 ? 24.045 7.676 -6.161 1.00 70.12 187 TYR A CA 1
ATOM 1375 C C . TYR A 1 187 ? 25.426 7.551 -5.517 1.00 70.12 187 TYR A C 1
ATOM 1377 O O . TYR A 1 187 ? 25.933 8.534 -4.968 1.00 70.12 187 TYR A O 1
ATOM 1385 N N . THR A 1 188 ? 26.034 6.367 -5.575 1.00 73.38 188 THR A N 1
ATOM 1386 C CA . THR A 1 188 ? 27.347 6.093 -4.989 1.00 73.38 188 THR A CA 1
ATOM 1387 C C . THR A 1 188 ? 28.444 6.652 -5.885 1.00 73.38 188 THR A C 1
ATOM 1389 O O . THR A 1 188 ? 29.333 7.356 -5.407 1.00 73.38 188 THR A O 1
ATOM 1392 N N . ALA A 1 189 ? 28.352 6.412 -7.194 1.00 79.56 189 ALA A N 1
ATOM 1393 C CA . ALA A 1 189 ? 29.301 6.941 -8.170 1.00 79.56 189 ALA A CA 1
ATOM 1394 C C . ALA A 1 189 ? 29.000 8.388 -8.601 1.00 79.56 189 ALA A C 1
ATOM 1396 O O . ALA A 1 189 ? 29.846 9.015 -9.243 1.00 79.56 189 ALA A O 1
ATOM 1397 N N . ARG A 1 190 ? 27.812 8.915 -8.267 1.00 80.69 190 ARG A N 1
ATOM 1398 C CA . ARG A 1 190 ? 27.265 10.207 -8.725 1.00 80.69 190 ARG A CA 1
ATOM 1399 C C . ARG A 1 190 ? 27.311 10.356 -10.246 1.00 80.69 190 ARG A C 1
ATOM 1401 O O . ARG A 1 190 ? 27.761 11.374 -10.776 1.00 80.69 190 ARG A O 1
ATOM 1408 N N . ARG A 1 191 ? 26.906 9.306 -10.960 1.00 82.25 191 ARG A N 1
ATOM 1409 C CA . ARG A 1 191 ? 26.990 9.219 -12.425 1.00 82.25 191 ARG A CA 1
ATOM 1410 C C . ARG A 1 191 ? 25.702 8.666 -13.006 1.00 82.25 191 ARG A C 1
ATOM 1412 O O . ARG A 1 191 ? 25.061 7.819 -12.402 1.00 82.25 191 ARG A O 1
ATOM 1419 N N . LEU A 1 192 ? 25.368 9.116 -14.211 1.00 76.94 192 LEU A N 1
ATOM 1420 C CA . LEU A 1 192 ? 24.330 8.488 -15.018 1.00 76.94 192 LEU A CA 1
ATOM 1421 C C . LEU A 1 192 ? 24.920 7.253 -15.709 1.00 76.94 192 LEU A C 1
ATOM 1423 O O . LEU A 1 192 ? 25.959 7.349 -16.369 1.00 76.94 192 LEU A O 1
ATOM 1427 N N . SER A 1 193 ? 24.272 6.102 -15.566 1.00 72.56 193 SER A N 1
ATOM 1428 C CA . SER A 1 193 ? 24.561 4.914 -16.350 1.00 72.56 193 SER A CA 1
ATOM 1429 C C . SER A 1 193 ? 24.090 5.165 -17.784 1.00 72.56 193 SER A C 1
ATOM 1431 O O . SER A 1 193 ? 22.935 5.488 -18.063 1.00 72.56 193 SER A O 1
ATOM 1433 N N . ALA A 1 194 ? 25.033 5.106 -18.722 1.00 53.66 194 ALA A N 1
ATOM 1434 C CA . ALA A 1 194 ? 24.766 5.322 -20.136 1.00 53.66 194 ALA A CA 1
ATOM 1435 C C . ALA A 1 194 ? 24.107 4.072 -20.737 1.00 53.66 194 ALA A C 1
ATOM 1437 O O . ALA A 1 194 ? 24.740 3.307 -21.457 1.00 53.66 194 ALA A O 1
ATOM 1438 N N . SER A 1 195 ? 22.838 3.838 -20.425 1.00 50.56 195 SER A N 1
ATOM 1439 C CA . SER A 1 195 ? 22.055 2.768 -21.046 1.00 50.56 195 SER A CA 1
ATOM 1440 C C . SER A 1 195 ? 20.572 3.107 -21.016 1.00 50.56 195 SER A C 1
ATOM 1442 O O . SER A 1 195 ? 19.766 2.441 -20.377 1.00 50.56 195 SER A O 1
ATOM 1444 N N . CYS A 1 196 ? 20.199 4.149 -21.756 1.00 40.19 196 CYS A N 1
ATOM 1445 C CA . CYS A 1 196 ? 18.819 4.322 -22.183 1.00 40.19 196 CYS A CA 1
ATOM 1446 C C . CYS A 1 196 ? 18.561 3.355 -23.355 1.00 40.19 196 CYS A C 1
ATOM 1448 O O . CYS A 1 196 ? 18.685 3.719 -24.524 1.00 40.19 196 CYS A O 1
ATOM 1450 N N . GLN A 1 197 ? 18.262 2.086 -23.058 1.00 45.00 197 GLN A N 1
ATOM 1451 C CA . GLN A 1 197 ? 17.660 1.173 -24.035 1.00 45.00 197 GLN A CA 1
ATOM 1452 C C . GLN A 1 197 ? 16.161 1.487 -24.147 1.00 45.00 197 GLN A C 1
ATOM 1454 O O . GLN A 1 197 ? 15.297 0.731 -23.714 1.00 45.00 197 GLN A O 1
ATOM 1459 N N . LEU A 1 198 ? 15.839 2.622 -24.770 1.00 44.56 198 LEU A N 1
ATOM 1460 C CA . LEU A 1 198 ? 14.514 2.870 -25.338 1.00 44.56 198 LEU A CA 1
ATOM 1461 C C . LEU A 1 198 ? 14.355 2.013 -26.604 1.00 44.56 198 LEU A C 1
ATOM 1463 O O . LEU A 1 198 ? 14.386 2.518 -27.725 1.00 44.56 198 LEU A O 1
ATOM 1467 N N . GLU A 1 199 ? 14.211 0.696 -26.450 1.00 37.41 199 GLU A N 1
ATOM 1468 C CA . GLU A 1 199 ? 14.002 -0.204 -27.593 1.00 37.41 199 GLU A CA 1
ATOM 1469 C C . GLU A 1 199 ? 12.526 -0.361 -27.995 1.00 37.41 199 GLU A C 1
ATOM 1471 O O . GLU A 1 199 ? 12.237 -1.007 -29.000 1.00 37.41 199 GLU A O 1
ATOM 1476 N N . HIS A 1 200 ? 11.577 0.287 -27.302 1.00 43.22 200 HIS A N 1
ATOM 1477 C CA . HIS A 1 200 ? 10.150 0.021 -27.533 1.00 43.22 200 HIS A CA 1
ATOM 1478 C C . HIS A 1 200 ? 9.311 1.048 -28.300 1.00 43.22 200 HIS A C 1
ATOM 1480 O O . HIS A 1 200 ? 8.190 0.706 -28.664 1.00 43.22 200 HIS A O 1
ATOM 1486 N N . HIS A 1 201 ? 9.834 2.205 -28.716 1.00 39.53 201 HIS A N 1
ATOM 1487 C CA . HIS A 1 201 ? 9.141 3.056 -29.699 1.00 39.53 201 HIS A CA 1
ATOM 1488 C C . HIS A 1 201 ? 10.121 3.805 -30.614 1.00 39.53 201 HIS A C 1
ATOM 1490 O O . HIS A 1 201 ? 10.435 4.976 -30.413 1.00 39.53 201 HIS A O 1
ATOM 1496 N N . ARG A 1 202 ? 10.564 3.147 -31.696 1.00 31.92 202 ARG A N 1
ATOM 1497 C CA . ARG A 1 202 ? 11.100 3.858 -32.869 1.00 31.92 202 ARG A CA 1
ATOM 1498 C C . ARG A 1 202 ? 9.974 4.677 -33.504 1.00 31.92 202 ARG A C 1
ATOM 1500 O O . ARG A 1 202 ? 9.252 4.187 -34.367 1.00 31.92 202 ARG A O 1
ATOM 1507 N N . ILE A 1 203 ? 9.853 5.939 -33.107 1.00 35.91 203 ILE A N 1
ATOM 1508 C CA . ILE A 1 203 ? 9.179 6.951 -33.922 1.00 35.91 203 ILE A CA 1
ATOM 1509 C C . ILE A 1 203 ? 10.027 7.104 -35.197 1.00 35.91 203 ILE A C 1
ATOM 1511 O O . ILE A 1 203 ? 11.220 7.407 -35.090 1.00 35.91 203 ILE A O 1
ATOM 1515 N N . PRO A 1 204 ? 9.490 6.863 -36.407 1.00 33.62 204 PRO A N 1
ATOM 1516 C CA . PRO A 1 204 ? 10.265 7.042 -37.622 1.00 33.62 204 PRO A CA 1
ATOM 1517 C C . PRO A 1 204 ? 10.642 8.518 -37.748 1.00 33.62 204 PRO A C 1
ATOM 1519 O O . PRO A 1 204 ? 9.782 9.386 -37.889 1.00 33.62 204 PRO A O 1
ATOM 1522 N N . ALA A 1 205 ? 11.944 8.798 -37.699 1.00 35.62 205 ALA A N 1
ATOM 1523 C CA . ALA A 1 205 ? 12.493 10.115 -37.967 1.00 35.62 205 ALA A CA 1
ATOM 1524 C C . ALA A 1 205 ? 12.055 10.564 -39.371 1.00 35.62 205 ALA A C 1
ATOM 1526 O O . ALA A 1 205 ? 12.606 10.127 -40.386 1.00 35.62 205 ALA A O 1
ATOM 1527 N N . GLN A 1 206 ? 11.055 11.446 -39.446 1.00 39.09 206 GLN A N 1
ATOM 1528 C CA . GLN A 1 206 ? 10.750 12.163 -40.675 1.00 39.09 206 GLN A CA 1
ATOM 1529 C C . GLN A 1 206 ? 11.973 13.011 -41.034 1.00 39.09 206 GLN A C 1
ATOM 1531 O O . GLN A 1 206 ? 12.259 14.037 -40.418 1.00 39.09 206 GLN A O 1
ATOM 1536 N N . ARG A 1 207 ? 12.712 12.571 -42.059 1.00 36.25 207 ARG A N 1
ATOM 1537 C CA . ARG A 1 207 ? 13.731 13.367 -42.749 1.00 36.25 207 ARG A CA 1
ATOM 1538 C C . ARG A 1 207 ? 13.081 14.643 -43.288 1.00 36.25 207 ARG A C 1
ATOM 1540 O O . ARG A 1 207 ? 12.595 14.675 -44.417 1.00 36.25 207 ARG A O 1
ATOM 1547 N N . ALA A 1 208 ? 13.136 15.720 -42.513 1.00 37.78 208 ALA A N 1
ATOM 1548 C CA . ALA A 1 208 ? 12.885 17.063 -43.003 1.00 37.78 208 ALA A CA 1
ATOM 1549 C C . ALA A 1 208 ? 14.023 17.463 -43.961 1.00 37.78 208 ALA A C 1
ATOM 1551 O O . ALA A 1 208 ? 15.011 18.084 -43.576 1.00 37.78 208 ALA A O 1
ATOM 1552 N N . ARG A 1 209 ? 13.890 17.109 -45.246 1.00 39.59 209 ARG A N 1
ATOM 1553 C CA . ARG A 1 209 ? 14.657 17.727 -46.338 1.00 39.59 209 ARG A CA 1
ATOM 1554 C C . ARG A 1 209 ? 14.220 19.192 -46.470 1.00 39.59 209 ARG A C 1
ATOM 1556 O O . ARG A 1 209 ? 13.417 19.533 -47.335 1.00 39.59 209 ARG A O 1
ATOM 1563 N N . ARG A 1 210 ? 14.750 20.084 -45.629 1.00 37.38 210 ARG A N 1
ATOM 1564 C CA . ARG A 1 210 ? 14.682 21.530 -45.881 1.00 37.38 210 ARG A CA 1
ATOM 1565 C C . ARG A 1 210 ? 15.694 21.881 -46.973 1.00 37.38 210 ARG A C 1
ATOM 1567 O O . ARG A 1 210 ? 16.888 21.993 -46.724 1.00 37.38 210 ARG A O 1
ATOM 1574 N N . ARG A 1 211 ? 15.199 22.029 -48.207 1.00 35.84 211 ARG A N 1
ATOM 1575 C CA . ARG A 1 211 ? 15.914 22.705 -49.303 1.00 35.84 211 ARG A CA 1
ATOM 1576 C C . ARG A 1 211 ? 16.205 24.160 -48.889 1.00 35.84 211 ARG A C 1
ATOM 1578 O O . ARG A 1 211 ? 15.290 24.810 -48.378 1.00 35.84 211 ARG A O 1
ATOM 1585 N N . PRO A 1 212 ? 17.403 24.708 -49.147 1.00 35.47 212 PRO A N 1
ATOM 1586 C CA . PRO A 1 212 ? 17.682 26.113 -48.881 1.00 35.47 212 PRO A CA 1
ATOM 1587 C C . PRO A 1 212 ? 16.900 26.986 -49.874 1.00 35.47 212 PRO A C 1
ATOM 1589 O O . PRO A 1 212 ? 17.120 26.929 -51.086 1.00 35.47 212 PRO A O 1
ATOM 1592 N N . ARG A 1 213 ? 15.950 27.785 -49.372 1.00 41.78 213 ARG A N 1
ATOM 1593 C CA . ARG A 1 213 ? 15.310 28.851 -50.153 1.00 41.78 213 ARG A CA 1
ATOM 1594 C C . ARG A 1 213 ? 16.261 30.047 -50.204 1.00 41.78 213 ARG A C 1
ATOM 1596 O O . ARG A 1 213 ? 16.645 30.586 -49.173 1.00 41.78 213 ARG A O 1
ATOM 1603 N N . ARG A 1 214 ? 16.638 30.421 -51.428 1.00 39.06 214 ARG A N 1
ATOM 1604 C CA . ARG A 1 214 ? 17.441 31.596 -51.785 1.00 39.06 214 ARG A CA 1
ATOM 1605 C C . ARG A 1 214 ? 16.849 32.867 -51.158 1.00 39.06 214 ARG A C 1
ATOM 1607 O O . ARG A 1 214 ? 15.787 33.312 -51.579 1.00 39.06 214 ARG A O 1
ATOM 1614 N N . PHE A 1 215 ? 17.555 33.461 -50.200 1.00 37.09 215 PHE A N 1
ATOM 1615 C CA . PHE A 1 215 ? 17.348 34.843 -49.768 1.00 37.09 215 PHE A CA 1
ATOM 1616 C C . PHE A 1 215 ? 18.117 35.761 -50.723 1.00 37.09 215 PHE A C 1
ATOM 1618 O O . PHE A 1 215 ? 19.307 36.003 -50.556 1.00 37.09 215 PHE A O 1
ATOM 1625 N N . HIS A 1 216 ? 17.442 36.251 -51.759 1.00 40.03 216 HIS A N 1
ATOM 1626 C CA . HIS A 1 216 ? 17.924 37.376 -52.551 1.00 40.03 216 HIS A CA 1
ATOM 1627 C C . HIS A 1 216 ? 16.714 38.240 -52.906 1.00 40.03 216 HIS A C 1
ATOM 1629 O O . HIS A 1 216 ? 15.748 37.723 -53.460 1.00 40.03 216 HIS A O 1
ATOM 1635 N N . ARG A 1 217 ? 16.814 39.542 -52.600 1.00 46.06 217 ARG A N 1
ATOM 1636 C CA . ARG A 1 217 ? 15.804 40.618 -52.707 1.00 46.06 217 ARG A CA 1
ATOM 1637 C C . ARG A 1 217 ? 14.999 40.889 -51.435 1.00 46.06 217 ARG A C 1
ATOM 1639 O O . ARG A 1 217 ? 13.828 40.553 -51.357 1.00 46.06 217 ARG A O 1
ATOM 1646 N N . LEU A 1 218 ? 15.620 41.602 -50.492 1.00 39.84 218 LEU A N 1
ATOM 1647 C CA . LEU A 1 218 ? 14.930 42.653 -49.728 1.00 39.84 218 LEU A CA 1
ATOM 1648 C C . LEU A 1 218 ? 15.917 43.685 -49.128 1.00 39.84 218 LEU A C 1
ATOM 1650 O O . LEU A 1 218 ? 15.789 44.091 -47.984 1.00 39.84 218 LEU A O 1
ATOM 1654 N N . LEU A 1 219 ? 16.933 44.101 -49.898 1.00 40.66 219 LEU A N 1
ATOM 1655 C CA . LEU A 1 219 ? 17.851 45.203 -49.545 1.00 40.66 219 LEU A CA 1
ATOM 1656 C C . LEU A 1 219 ? 18.146 46.094 -50.770 1.00 40.66 219 LEU A C 1
ATOM 1658 O O . LEU A 1 219 ? 19.289 46.403 -51.081 1.00 40.66 219 LEU A O 1
ATOM 1662 N N . GLN A 1 220 ? 17.098 46.481 -51.504 1.00 47.38 220 GLN A N 1
ATOM 1663 C CA . GLN A 1 220 ? 17.160 47.525 -52.547 1.00 47.38 220 GLN A CA 1
ATOM 1664 C C . GLN A 1 220 ? 16.017 48.557 -52.436 1.00 47.38 220 GLN A C 1
ATOM 1666 O O . GLN A 1 220 ? 15.814 49.351 -53.343 1.00 47.38 220 GLN A O 1
ATOM 1671 N N . GLY A 1 221 ? 15.286 48.585 -51.313 1.00 44.31 221 GLY A N 1
ATOM 1672 C CA . GLY A 1 221 ? 14.142 49.488 -51.103 1.00 44.31 221 GLY A CA 1
ATOM 1673 C C . GLY A 1 221 ? 14.398 50.712 -50.216 1.00 44.31 221 GLY A C 1
ATOM 1674 O O . GLY A 1 221 ? 13.464 51.458 -49.962 1.00 44.31 221 GLY A O 1
ATOM 1675 N N . ILE A 1 222 ? 15.624 50.937 -49.724 1.00 47.56 222 ILE A N 1
ATOM 1676 C CA . ILE A 1 222 ? 15.947 52.058 -48.815 1.00 47.56 222 ILE A CA 1
ATOM 1677 C C . ILE A 1 222 ? 17.176 52.813 -49.340 1.00 47.56 222 ILE A C 1
ATOM 1679 O O . ILE A 1 222 ? 18.241 52.826 -48.730 1.00 47.56 222 ILE A O 1
ATOM 1683 N N . ARG A 1 223 ? 17.056 53.392 -50.540 1.00 43.00 223 ARG A N 1
ATOM 1684 C CA . ARG A 1 223 ? 18.026 54.372 -51.071 1.00 43.00 223 ARG A CA 1
ATOM 1685 C C . ARG A 1 223 ? 17.401 55.435 -51.992 1.00 43.00 223 ARG A C 1
ATOM 1687 O O . ARG A 1 223 ? 18.115 56.074 -52.748 1.00 43.00 223 ARG A O 1
ATOM 1694 N N . GLY A 1 224 ? 16.080 55.633 -51.910 1.00 48.19 224 GLY A N 1
ATOM 1695 C CA . GLY A 1 224 ? 15.321 56.560 -52.765 1.00 48.19 224 GLY A CA 1
ATOM 1696 C C . GLY A 1 224 ? 14.631 57.730 -52.049 1.00 48.19 224 GLY A C 1
ATOM 1697 O O . GLY A 1 224 ? 13.759 58.340 -52.649 1.00 48.19 224 GLY A O 1
ATOM 1698 N N . VAL A 1 225 ? 14.969 58.039 -50.788 1.00 51.53 225 VAL A N 1
ATOM 1699 C CA . VAL A 1 225 ? 14.331 59.139 -50.013 1.00 51.53 225 VAL A CA 1
ATOM 1700 C C . VAL A 1 225 ? 15.371 60.112 -49.430 1.00 51.53 225 VAL A C 1
ATOM 1702 O O . VAL A 1 225 ? 15.176 60.708 -48.384 1.00 51.53 225 VAL A O 1
ATOM 1705 N N . LEU A 1 226 ? 16.511 60.276 -50.103 1.00 46.97 226 LEU A N 1
ATOM 1706 C CA . LEU A 1 226 ? 17.513 61.310 -49.799 1.00 46.97 226 LEU A CA 1
ATOM 1707 C C . LEU A 1 226 ? 18.092 61.834 -51.122 1.00 46.97 226 LEU A C 1
ATOM 1709 O O . LEU A 1 226 ? 19.247 61.592 -51.459 1.00 46.97 226 LEU A O 1
ATOM 1713 N N . SER A 1 227 ? 17.224 62.451 -51.924 1.00 48.12 227 SER A N 1
ATOM 1714 C CA . SER A 1 227 ? 17.538 63.352 -53.045 1.00 48.12 227 SER A CA 1
ATOM 1715 C C . SER A 1 227 ? 16.245 64.064 -53.461 1.00 48.12 227 SER A C 1
ATOM 1717 O O . SER A 1 227 ? 15.654 63.744 -54.489 1.00 48.12 227 SER A O 1
ATOM 1719 N N . ALA A 1 228 ? 15.784 64.963 -52.593 1.00 41.28 228 ALA A N 1
ATOM 1720 C CA . ALA A 1 228 ? 14.927 66.109 -52.888 1.00 41.28 228 ALA A CA 1
ATOM 1721 C C . ALA A 1 228 ? 15.140 67.130 -51.765 1.00 41.28 228 ALA A C 1
ATOM 1723 O O . ALA A 1 228 ? 15.108 66.691 -50.592 1.00 41.28 228 ALA A O 1
#

Radius of gyration: 26.55 Å; Cα contacts (8 Å, |Δi|>4): 246; chains: 1; bounding box: 44×81×78 Å

Mean predicted aligned error: 13.98 Å